Protein AF-A0AAD5B505-F1 (afdb_monomer_lite)

InterPro domains:
  IPR050135 Deoxyguanosinetriphosphate triphosphohydrolase-like [PTHR11373] (31-200)

Secondary structure (DSSP, 8-state):
--------------THHHHHHHHHHHHHGGG-BTTBHHIIIIIHHHH-TT----HHHHHHHHHHHHHHHTT-HHHHHHTT--HHHHHHHHHHHH--TTSS---SS-GGGGGGGGSSS-TTTS-SHHHHHHHHHHHHHHTPPP---HHHHHHH-EEEEETTEEEEE--GGGHHHHHHHHHHHHHHIIIIIT-HHHHHHHH-

Structure (mmCIF, N/CA/C/O backbone):
data_AF-A0AAD5B505-F1
#
_entry.id   AF-A0AAD5B505-F1
#
loop_
_atom_site.group_PDB
_atom_site.id
_atom_site.type_symbol
_atom_site.label_atom_id
_atom_site.label_alt_id
_atom_site.label_comp_id
_atom_site.label_asym_id
_atom_site.label_entity_id
_atom_site.label_seq_id
_atom_site.pdbx_PDB_ins_code
_atom_site.Cartn_x
_atom_site.Cartn_y
_atom_site.Cartn_z
_atom_site.occupancy
_atom_site.B_iso_or_equiv
_atom_site.auth_seq_id
_atom_site.auth_comp_id
_atom_site.auth_asym_id
_atom_site.auth_atom_id
_atom_site.pdbx_PDB_model_num
ATOM 1 N N . MET A 1 1 ? -41.497 0.600 -20.736 1.00 41.50 1 MET A N 1
ATOM 2 C CA . MET A 1 1 ? -40.400 -0.029 -19.973 1.00 41.50 1 MET A CA 1
ATOM 3 C C . MET A 1 1 ? -39.794 1.038 -19.092 1.00 41.50 1 MET A C 1
ATOM 5 O O . MET A 1 1 ? -39.210 1.992 -19.593 1.00 41.50 1 MET A O 1
ATOM 9 N N . ASP A 1 2 ? -40.104 0.937 -17.809 1.00 33.50 2 ASP A N 1
ATOM 10 C CA . ASP A 1 2 ? -39.878 1.954 -16.793 1.00 33.50 2 ASP A CA 1
ATOM 11 C C . ASP A 1 2 ? -38.384 2.037 -16.436 1.00 33.50 2 ASP A C 1
ATOM 13 O O . ASP A 1 2 ? -37.760 1.029 -16.099 1.00 33.50 2 ASP A O 1
ATOM 17 N N . ARG A 1 3 ? -37.779 3.221 -16.581 1.00 41.00 3 ARG A N 1
ATOM 18 C CA . ARG A 1 3 ? -36.377 3.466 -16.218 1.00 41.00 3 ARG A CA 1
ATOM 19 C C . ARG A 1 3 ? -36.347 3.897 -14.758 1.00 41.00 3 ARG A C 1
ATOM 21 O O . ARG A 1 3 ? -36.412 5.088 -14.459 1.00 41.00 3 ARG A O 1
ATOM 28 N N . GLY A 1 4 ? -36.246 2.913 -13.868 1.00 35.03 4 GLY A N 1
ATOM 29 C CA . GLY A 1 4 ? -36.073 3.126 -12.435 1.00 35.03 4 GLY A CA 1
ATOM 30 C C . GLY A 1 4 ? -34.874 4.032 -12.153 1.00 35.03 4 GLY A C 1
ATOM 31 O O . GLY A 1 4 ? -33.724 3.673 -12.403 1.00 35.03 4 GLY A O 1
ATOM 32 N N . LYS A 1 5 ? -35.152 5.235 -11.646 1.00 41.09 5 LYS A N 1
ATOM 33 C CA . LYS A 1 5 ? -34.151 6.135 -11.073 1.00 41.09 5 LYS A CA 1
ATOM 34 C C . LYS A 1 5 ? -33.629 5.495 -9.785 1.00 41.09 5 LYS A C 1
ATOM 36 O O . LYS A 1 5 ? -34.354 5.437 -8.797 1.00 41.09 5 LYS A O 1
ATOM 41 N N . HIS A 1 6 ? -32.383 5.030 -9.782 1.00 40.00 6 HIS A N 1
ATOM 42 C CA . HIS A 1 6 ? -31.697 4.720 -8.529 1.00 40.00 6 HIS A CA 1
ATOM 43 C C . HIS A 1 6 ? -31.438 6.030 -7.764 1.00 40.00 6 HIS A C 1
ATOM 45 O O . HIS A 1 6 ? -30.928 6.982 -8.363 1.00 40.00 6 HIS A O 1
ATOM 51 N N . PRO A 1 7 ? -31.785 6.119 -6.470 1.00 35.81 7 PRO A N 1
ATOM 52 C CA . PRO A 1 7 ? -31.510 7.309 -5.682 1.00 35.81 7 PRO A CA 1
ATOM 53 C C . PRO A 1 7 ? -29.998 7.454 -5.477 1.00 35.81 7 PRO A C 1
ATOM 55 O O . PRO A 1 7 ? -29.334 6.558 -4.959 1.00 35.81 7 PRO A O 1
ATOM 58 N N . HIS A 1 8 ? -29.458 8.600 -5.892 1.00 37.12 8 HIS A N 1
ATOM 59 C CA . HIS A 1 8 ? -28.138 9.062 -5.485 1.00 37.12 8 HIS A CA 1
ATOM 60 C C . HIS A 1 8 ? -28.173 9.341 -3.981 1.00 37.12 8 HIS A C 1
ATOM 62 O O . HIS A 1 8 ? -28.651 10.384 -3.544 1.00 37.12 8 HIS A O 1
ATOM 68 N N . THR A 1 9 ? -27.688 8.401 -3.177 1.00 34.56 9 THR A N 1
ATOM 69 C CA . THR A 1 9 ? -27.310 8.691 -1.796 1.00 34.56 9 THR A CA 1
ATOM 70 C C . THR A 1 9 ? -25.871 9.193 -1.815 1.00 34.56 9 THR A C 1
ATOM 72 O O . THR A 1 9 ? -24.933 8.393 -1.800 1.00 34.56 9 THR A O 1
ATOM 75 N N . ASP A 1 10 ? -25.690 10.511 -1.885 1.00 34.00 10 ASP A N 1
ATOM 76 C CA . ASP A 1 10 ? -24.418 11.137 -1.528 1.00 34.00 10 ASP A CA 1
ATOM 77 C C . ASP A 1 10 ? -24.219 10.943 -0.024 1.00 34.00 10 ASP A C 1
ATOM 79 O O . ASP A 1 10 ? -24.751 11.680 0.805 1.00 34.00 10 ASP A O 1
ATOM 83 N N . VAL A 1 11 ? -23.496 9.884 0.339 1.00 37.59 11 VAL A N 1
ATOM 84 C CA . VAL A 1 11 ? -23.039 9.689 1.712 1.00 37.59 11 VAL A CA 1
ATOM 85 C C . VAL A 1 11 ? -21.892 10.679 1.927 1.00 37.59 11 VAL A C 1
ATOM 87 O O . VAL A 1 11 ? -20.869 10.564 1.243 1.00 37.59 11 VAL A O 1
ATOM 90 N N . PRO A 1 12 ? -22.016 11.662 2.835 1.00 33.09 12 PRO A N 1
ATOM 91 C CA . PRO A 1 12 ? -20.914 12.563 3.127 1.00 33.09 12 PRO A CA 1
ATOM 92 C C . PRO A 1 12 ? -19.738 11.736 3.657 1.00 33.09 12 PRO A C 1
ATOM 94 O O . PRO A 1 12 ? -19.839 11.094 4.700 1.00 33.09 12 PRO A O 1
ATOM 97 N N . TYR A 1 13 ? -18.625 11.727 2.918 1.00 40.28 13 TYR A N 1
ATOM 98 C CA . TYR A 1 13 ? -17.374 11.119 3.368 1.00 40.28 13 TYR A CA 1
ATOM 99 C C . TYR A 1 13 ? -16.939 11.815 4.665 1.00 40.28 13 TYR A C 1
ATOM 101 O O . TYR A 1 13 ? -16.611 13.005 4.620 1.00 40.28 13 TYR A O 1
ATOM 109 N N . PRO A 1 14 ? -16.905 11.121 5.817 1.00 36.06 14 PRO A N 1
ATOM 110 C CA . PRO A 1 14 ? -16.483 11.754 7.049 1.00 36.06 14 PRO A CA 1
ATOM 111 C C . PRO A 1 14 ? -15.003 12.112 6.925 1.00 36.06 14 PRO A C 1
ATOM 113 O O . PRO A 1 14 ? -14.184 11.297 6.499 1.00 36.06 14 PRO A O 1
ATOM 116 N N . THR A 1 15 ? -14.653 13.329 7.334 1.00 36.12 15 THR A N 1
ATOM 117 C CA . THR A 1 15 ? -13.295 13.902 7.380 1.00 36.12 15 THR A CA 1
ATOM 118 C C . THR A 1 15 ? -12.270 12.945 8.008 1.00 36.12 15 THR A C 1
ATOM 120 O O . THR A 1 15 ? -11.105 12.939 7.621 1.00 36.12 15 THR A O 1
ATOM 123 N N . ARG A 1 16 ? -12.746 12.056 8.891 1.00 39.53 16 ARG A N 1
ATOM 124 C CA . ARG A 1 16 ? -12.035 10.922 9.494 1.00 39.53 16 ARG A CA 1
ATOM 125 C C . ARG A 1 16 ? -11.369 10.015 8.445 1.00 39.53 16 ARG A C 1
ATOM 127 O O . ARG A 1 16 ? -10.198 9.713 8.567 1.00 39.53 16 ARG A O 1
ATOM 134 N N . ALA A 1 17 ? -12.027 9.645 7.349 1.00 34.53 17 ALA A N 1
ATOM 135 C CA . ALA A 1 17 ? -11.446 8.712 6.373 1.00 34.53 17 ALA A CA 1
ATOM 136 C C . ALA A 1 17 ? -10.220 9.271 5.614 1.00 34.53 17 ALA A C 1
ATOM 138 O O . ALA A 1 17 ? -9.386 8.497 5.148 1.00 34.53 17 ALA A O 1
ATOM 139 N N . LYS A 1 18 ? -10.091 10.602 5.484 1.00 29.58 18 LYS A N 1
ATOM 140 C CA . LYS A 1 18 ? -8.998 11.238 4.724 1.00 29.58 18 LYS A CA 1
ATOM 141 C C . LYS A 1 18 ? -7.675 11.257 5.491 1.00 29.58 18 LYS A C 1
ATOM 143 O O . LYS A 1 18 ? -6.651 10.926 4.906 1.00 29.58 18 LYS A O 1
ATOM 148 N N . THR A 1 19 ? -7.697 11.601 6.780 1.00 34.53 19 THR A N 1
ATOM 149 C CA . THR A 1 19 ? -6.494 11.587 7.635 1.00 34.53 19 THR A CA 1
ATOM 150 C C . THR A 1 19 ? -5.987 10.159 7.832 1.00 34.53 19 THR A C 1
ATOM 152 O O . THR A 1 19 ? -4.804 9.887 7.663 1.00 34.53 19 THR A O 1
ATOM 155 N N . PHE A 1 20 ? -6.915 9.224 8.050 1.00 44.09 20 PHE A N 1
ATOM 156 C CA . PHE A 1 20 ? -6.619 7.808 8.253 1.00 44.09 20 PHE A CA 1
ATOM 157 C C . PHE A 1 20 ? -5.966 7.124 7.047 1.00 44.09 20 PHE A C 1
ATOM 159 O O . PHE A 1 20 ? -5.107 6.272 7.232 1.00 44.09 20 PHE A O 1
ATOM 166 N N . LYS A 1 21 ? -6.347 7.498 5.817 1.00 39.41 21 LYS A N 1
ATOM 167 C CA . LYS A 1 21 ? -5.773 6.921 4.592 1.00 39.41 21 LYS A CA 1
ATOM 168 C C . LYS A 1 21 ? -4.301 7.308 4.395 1.00 39.41 21 LYS A C 1
ATOM 170 O O . LYS A 1 21 ? -3.548 6.525 3.834 1.00 39.41 21 LYS A O 1
ATOM 175 N N . LYS A 1 22 ? -3.897 8.499 4.854 1.00 40.16 22 LYS A N 1
ATOM 176 C CA . LYS A 1 22 ? -2.515 8.982 4.735 1.00 40.16 22 LYS A CA 1
ATOM 177 C C . LYS A 1 22 ? -1.573 8.220 5.675 1.00 40.16 22 LYS A C 1
ATOM 179 O O . LYS A 1 22 ? -0.565 7.697 5.226 1.00 40.16 22 LYS A O 1
ATOM 184 N N . GLU A 1 23 ? -1.956 8.079 6.943 1.00 48.34 23 GLU A N 1
ATOM 185 C CA . GLU A 1 23 ? -1.140 7.401 7.965 1.00 48.34 23 GLU A CA 1
ATOM 186 C C . GLU A 1 23 ? -0.930 5.905 7.675 1.00 48.34 23 GLU A C 1
ATOM 188 O O . GLU A 1 23 ? 0.112 5.350 8.009 1.00 48.34 23 GLU A O 1
ATOM 193 N N . THR A 1 24 ? -1.896 5.242 7.030 1.00 51.88 24 THR A N 1
ATOM 194 C CA . THR A 1 24 ? -1.792 3.820 6.665 1.00 51.88 24 THR A CA 1
ATOM 195 C C . THR A 1 24 ? -0.903 3.568 5.455 1.00 51.88 24 THR A C 1
ATOM 197 O O . THR A 1 24 ? -0.193 2.570 5.443 1.00 51.88 24 THR A O 1
ATOM 200 N N . THR A 1 25 ? -0.933 4.450 4.449 1.00 53.84 25 THR A N 1
ATOM 201 C CA . THR A 1 25 ? -0.054 4.331 3.273 1.00 53.84 25 THR A CA 1
ATOM 202 C C . THR A 1 25 ? 1.394 4.612 3.666 1.00 53.84 25 THR A C 1
ATOM 204 O O . THR A 1 25 ? 2.267 3.825 3.329 1.00 53.84 25 THR A O 1
ATOM 207 N N . ASP A 1 26 ? 1.632 5.645 4.484 1.00 52.97 26 ASP A N 1
ATOM 208 C CA . ASP A 1 26 ? 2.962 5.931 5.042 1.00 52.97 26 ASP A CA 1
ATOM 209 C C . ASP A 1 26 ? 3.450 4.808 5.986 1.00 52.97 26 ASP A C 1
ATOM 211 O O . ASP A 1 26 ? 4.640 4.705 6.268 1.00 52.97 26 ASP A O 1
ATOM 215 N N . GLY A 1 27 ? 2.539 3.984 6.519 1.00 53.81 27 GLY A N 1
ATOM 216 C CA . GLY A 1 27 ? 2.826 2.850 7.401 1.00 53.81 27 GLY A CA 1
ATOM 217 C C . GLY A 1 27 ? 3.279 1.579 6.684 1.00 53.81 27 GLY A C 1
ATOM 218 O O . GLY A 1 27 ? 4.100 0.848 7.234 1.00 53.81 27 GLY A O 1
ATOM 219 N N . ASP A 1 28 ? 2.769 1.316 5.478 1.00 58.09 28 ASP A N 1
ATOM 220 C CA . ASP A 1 28 ? 3.007 0.060 4.748 1.00 58.09 28 ASP A CA 1
ATOM 221 C C . ASP A 1 28 ? 4.489 -0.108 4.357 1.00 58.09 28 ASP A C 1
ATOM 223 O O . ASP A 1 28 ? 5.037 -1.207 4.426 1.00 58.09 28 ASP A O 1
ATOM 227 N N . GLU A 1 29 ? 5.190 0.996 4.080 1.00 60.38 29 GLU A N 1
ATOM 228 C CA . GLU A 1 29 ? 6.597 0.987 3.652 1.00 60.38 29 GLU A CA 1
ATOM 229 C C . GLU A 1 29 ? 7.620 0.950 4.809 1.00 60.38 29 GLU A C 1
ATOM 231 O O . GLU A 1 29 ? 8.802 0.678 4.586 1.00 60.38 29 GLU A O 1
ATOM 236 N N . GLN A 1 30 ? 7.206 1.191 6.060 1.00 71.19 30 GLN A N 1
ATOM 237 C CA . GLN A 1 30 ? 8.135 1.377 7.196 1.00 71.19 30 GLN A CA 1
ATOM 238 C C . GLN A 1 30 ? 8.920 0.118 7.582 1.00 71.19 30 GLN A C 1
ATOM 240 O O . GLN A 1 30 ? 9.936 0.203 8.273 1.00 71.19 30 GLN A O 1
ATOM 245 N N . GLY A 1 31 ? 8.445 -1.055 7.171 1.00 81.81 31 GLY A N 1
ATOM 246 C CA . GLY A 1 31 ? 9.075 -2.343 7.426 1.00 81.81 31 GLY A CA 1
ATOM 247 C C . GLY A 1 31 ? 10.142 -2.748 6.413 1.00 81.81 31 GLY A C 1
ATOM 248 O O . GLY A 1 31 ? 10.773 -3.794 6.600 1.00 81.81 31 GLY A O 1
ATOM 249 N N . HIS A 1 32 ? 10.357 -1.969 5.347 1.00 88.88 32 HIS A N 1
ATOM 250 C CA . HIS A 1 32 ? 11.415 -2.263 4.387 1.00 88.88 32 HIS A CA 1
ATOM 251 C C . HIS A 1 32 ? 12.802 -2.137 5.022 1.00 88.88 32 HIS A C 1
ATOM 253 O O . HIS A 1 32 ? 13.115 -1.184 5.735 1.00 88.88 32 HIS A O 1
ATOM 259 N N . GLY A 1 33 ? 13.653 -3.123 4.738 1.00 89.69 33 GLY A N 1
ATOM 260 C CA . GLY A 1 33 ? 15.068 -3.067 5.081 1.00 89.69 33 GLY A CA 1
ATOM 261 C C . GLY A 1 33 ? 15.911 -2.406 3.985 1.00 89.69 33 GLY A C 1
ATOM 262 O O . GLY A 1 33 ? 15.374 -1.918 2.986 1.00 89.69 33 GLY A O 1
ATOM 263 N N . PRO A 1 34 ? 17.246 -2.400 4.144 1.00 94.06 34 PRO A N 1
ATOM 264 C CA . PRO A 1 34 ? 18.167 -1.882 3.136 1.00 94.06 34 PRO A CA 1
ATOM 265 C C . PRO A 1 34 ? 17.897 -2.457 1.740 1.00 94.06 34 PRO A C 1
ATOM 267 O O . PRO A 1 34 ? 17.814 -3.671 1.575 1.00 94.06 34 PRO A O 1
ATOM 270 N N . PHE A 1 35 ? 17.790 -1.585 0.733 1.00 93.12 35 PHE A N 1
ATOM 271 C CA . PHE A 1 35 ? 17.474 -1.963 -0.654 1.00 93.12 35 PHE A CA 1
ATOM 272 C C . PHE A 1 35 ? 16.112 -2.671 -0.829 1.00 93.12 35 PHE A C 1
ATOM 274 O O . PHE A 1 35 ? 15.928 -3.486 -1.735 1.00 93.12 35 PHE A O 1
ATOM 281 N N . SER A 1 36 ? 15.139 -2.338 0.023 1.00 92.50 36 SER A N 1
ATOM 282 C CA . SER A 1 36 ? 13.729 -2.731 -0.089 1.00 92.50 36 SER A CA 1
ATOM 283 C C . SER A 1 36 ? 13.536 -4.247 -0.232 1.00 92.50 36 SER A C 1
ATOM 285 O O . SER A 1 36 ? 13.710 -4.970 0.748 1.00 92.50 36 SER A O 1
ATOM 287 N N . HIS A 1 37 ? 13.184 -4.733 -1.430 1.00 92.12 37 HIS A N 1
ATOM 288 C CA . HIS A 1 37 ? 12.894 -6.147 -1.685 1.00 92.12 37 HIS A CA 1
ATOM 289 C C . HIS A 1 37 ? 14.127 -7.057 -1.721 1.00 92.12 37 HIS A C 1
ATOM 291 O O . HIS A 1 37 ? 13.992 -8.278 -1.641 1.00 92.12 37 HIS A O 1
ATOM 297 N N . LEU A 1 38 ? 15.334 -6.492 -1.826 1.00 92.69 38 LEU A N 1
ATOM 298 C CA . LEU A 1 38 ? 16.561 -7.268 -1.646 1.00 92.69 38 LEU A CA 1
ATOM 299 C C . LEU A 1 38 ? 16.610 -7.827 -0.220 1.00 92.69 38 LEU A C 1
ATOM 301 O O . LEU A 1 38 ? 16.947 -8.995 -0.017 1.00 92.69 38 LEU A O 1
ATOM 305 N N . PHE A 1 39 ? 16.233 -7.019 0.775 1.00 94.44 39 PHE A N 1
ATOM 306 C CA . PHE A 1 39 ? 16.378 -7.394 2.175 1.00 94.44 39 PHE A CA 1
ATOM 307 C C . PHE A 1 39 ? 15.525 -8.604 2.559 1.00 94.44 39 PHE A C 1
ATOM 309 O O . PHE A 1 39 ? 16.043 -9.595 3.073 1.00 94.44 39 PHE A O 1
ATOM 316 N N . ASP A 1 40 ? 14.218 -8.542 2.316 1.00 92.50 40 ASP A N 1
ATOM 317 C CA . ASP A 1 40 ? 13.285 -9.612 2.672 1.00 92.50 40 ASP A CA 1
ATOM 318 C C . ASP A 1 40 ? 13.242 -10.734 1.625 1.00 92.50 40 ASP A C 1
ATOM 320 O O . ASP A 1 40 ? 13.029 -11.891 1.986 1.00 92.50 40 ASP A O 1
ATOM 324 N N . GLY A 1 41 ? 13.485 -10.418 0.350 1.00 92.06 41 GLY A N 1
ATOM 325 C CA . GLY A 1 41 ? 13.443 -11.378 -0.751 1.00 92.06 41 GLY A CA 1
ATOM 326 C C . GLY A 1 41 ? 14.717 -12.202 -0.946 1.00 92.06 41 GLY A C 1
ATOM 327 O O . GLY A 1 41 ? 14.628 -13.326 -1.438 1.00 92.06 41 GLY A O 1
ATOM 328 N N . MET A 1 42 ? 15.890 -11.682 -0.568 1.00 92.88 42 MET A N 1
ATOM 329 C CA . MET A 1 42 ? 17.181 -12.348 -0.806 1.00 92.88 42 MET A CA 1
ATOM 330 C C . MET A 1 42 ? 18.049 -12.439 0.448 1.00 92.88 42 MET A C 1
ATOM 332 O O . MET A 1 42 ? 18.458 -13.535 0.835 1.00 92.88 42 MET A O 1
ATOM 336 N N . PHE A 1 43 ? 18.311 -11.312 1.112 1.00 95.00 43 PHE A N 1
ATOM 337 C CA . PHE A 1 43 ? 19.266 -11.259 2.219 1.00 95.00 43 PHE A CA 1
ATOM 338 C C . PHE A 1 43 ? 18.810 -12.085 3.428 1.00 95.00 43 PHE A C 1
ATOM 340 O O . PHE A 1 43 ? 19.518 -13.008 3.833 1.00 95.00 43 PHE A O 1
ATOM 347 N N . ILE A 1 44 ? 17.622 -11.811 3.985 1.00 95.81 44 ILE A N 1
ATOM 348 C CA . ILE A 1 44 ? 17.106 -12.546 5.150 1.00 95.81 44 ILE A CA 1
ATOM 349 C C . ILE A 1 44 ? 16.968 -14.050 4.871 1.00 95.81 44 ILE A C 1
ATOM 351 O O . ILE A 1 44 ? 17.473 -14.821 5.690 1.00 95.81 44 ILE A O 1
ATOM 355 N N . PRO A 1 45 ? 16.380 -14.499 3.743 1.00 95.44 45 PRO A N 1
ATOM 356 C CA . PRO A 1 45 ? 16.336 -15.921 3.408 1.00 95.44 45 PRO A CA 1
ATOM 357 C C . PRO A 1 45 ? 17.715 -16.594 3.377 1.00 95.44 45 PRO A C 1
ATOM 359 O O . PRO A 1 45 ? 17.826 -17.761 3.743 1.00 95.44 45 PRO A O 1
ATOM 362 N N . ARG A 1 46 ? 18.770 -15.868 2.979 1.00 94.31 46 ARG A N 1
ATOM 363 C CA . ARG A 1 46 ? 20.140 -16.395 2.907 1.00 94.31 46 ARG A CA 1
ATOM 364 C C . ARG A 1 46 ? 20.828 -16.464 4.269 1.00 94.31 46 ARG A C 1
ATOM 366 O O . ARG A 1 46 ? 21.513 -17.445 4.543 1.00 94.31 46 ARG A O 1
ATOM 373 N N . ILE A 1 47 ? 20.662 -15.447 5.118 1.00 96.38 47 ILE A N 1
ATOM 374 C CA . ILE A 1 47 ? 21.330 -15.405 6.430 1.00 96.38 47 ILE A CA 1
ATOM 375 C C . ILE A 1 47 ? 20.547 -16.121 7.535 1.00 96.38 47 ILE A C 1
ATOM 377 O O . ILE A 1 47 ? 21.144 -16.588 8.502 1.00 96.38 47 ILE A O 1
ATOM 381 N N . ARG A 1 48 ? 19.216 -16.198 7.417 1.00 95.75 48 ARG A N 1
ATOM 382 C CA . ARG A 1 48 ? 18.311 -16.839 8.380 1.00 95.75 48 ARG A CA 1
ATOM 383 C C . ARG A 1 48 ? 17.221 -17.636 7.649 1.00 95.75 48 ARG A C 1
ATOM 385 O O . ARG A 1 48 ? 16.057 -17.236 7.687 1.00 95.75 48 ARG A O 1
ATOM 392 N N . PRO A 1 49 ? 17.563 -18.777 7.029 1.00 93.62 49 PRO A N 1
ATOM 393 C CA . PRO A 1 49 ? 16.614 -19.577 6.249 1.00 93.62 49 PRO A CA 1
ATOM 394 C C . PRO A 1 49 ? 15.424 -20.086 7.077 1.00 93.62 49 PRO A C 1
ATOM 396 O O . PRO A 1 49 ? 14.307 -20.181 6.569 1.00 93.62 49 PRO A O 1
ATOM 399 N N . ASP A 1 50 ? 15.632 -20.333 8.373 1.00 95.12 50 ASP A N 1
ATOM 400 C CA . ASP A 1 50 ? 14.581 -20.787 9.293 1.00 95.12 50 ASP A CA 1
ATOM 401 C C . ASP A 1 50 ? 13.623 -19.664 9.724 1.00 95.12 50 ASP A C 1
ATOM 403 O O . ASP A 1 50 ? 12.610 -19.906 10.386 1.00 95.12 50 ASP A O 1
ATOM 407 N N . TYR A 1 51 ? 13.922 -18.415 9.359 1.00 92.81 51 TYR A N 1
ATOM 408 C CA . TYR A 1 51 ? 13.155 -17.249 9.761 1.00 92.81 51 TYR A CA 1
ATOM 409 C C . TYR A 1 51 ? 12.421 -16.628 8.576 1.00 92.81 51 TYR A C 1
ATOM 411 O O . TYR A 1 51 ? 12.994 -15.917 7.753 1.00 92.81 51 TYR A O 1
ATOM 419 N N . LYS A 1 52 ? 11.104 -16.840 8.533 1.00 90.81 52 LYS A N 1
ATOM 420 C CA . LYS A 1 52 ? 10.235 -16.179 7.557 1.00 90.81 52 LYS A CA 1
ATOM 421 C C . LYS A 1 52 ? 10.009 -14.732 7.975 1.00 90.81 52 LYS A C 1
ATOM 423 O O . LYS A 1 52 ? 9.189 -14.454 8.846 1.00 90.81 52 LYS A O 1
ATOM 428 N N . TRP A 1 53 ? 10.751 -13.831 7.348 1.00 92.00 53 TRP A N 1
ATOM 429 C CA . TRP A 1 53 ? 10.557 -12.394 7.468 1.00 92.00 53 TRP A CA 1
ATOM 430 C C . TRP A 1 53 ? 9.737 -11.863 6.302 1.00 92.00 53 TRP A C 1
ATOM 432 O O . TRP A 1 53 ? 9.863 -12.341 5.176 1.00 92.00 53 TRP A O 1
ATOM 442 N N . LYS A 1 54 ? 8.914 -10.862 6.589 1.00 91.31 54 LYS A N 1
ATOM 443 C CA . LYS A 1 54 ? 8.136 -10.113 5.613 1.00 91.31 54 LYS A CA 1
ATOM 444 C C . LYS A 1 54 ? 8.168 -8.649 6.000 1.00 91.31 54 LYS A C 1
ATOM 446 O O . LYS A 1 54 ? 8.059 -8.340 7.191 1.00 91.31 54 LYS A O 1
ATOM 451 N N . HIS A 1 55 ? 8.310 -7.767 5.017 1.00 91.56 55 HIS A N 1
ATOM 452 C CA . HIS A 1 55 ? 8.289 -6.335 5.283 1.00 91.56 55 HIS A CA 1
ATOM 453 C C . HIS A 1 55 ? 6.936 -5.906 5.865 1.00 91.56 55 HIS A C 1
ATOM 455 O O . HIS A 1 55 ? 6.936 -5.091 6.772 1.00 91.56 55 HIS A O 1
ATOM 461 N N . GLU A 1 56 ? 5.809 -6.531 5.504 1.00 90.50 56 GLU A N 1
ATOM 462 C CA . GLU A 1 56 ? 4.502 -6.163 6.074 1.00 90.50 56 GLU A CA 1
ATOM 463 C C . GLU A 1 56 ? 4.410 -6.450 7.588 1.00 90.50 56 GLU A C 1
ATOM 465 O O . GLU A 1 56 ? 3.901 -5.634 8.361 1.00 90.50 56 GLU A O 1
ATOM 470 N N . ASP A 1 57 ? 4.954 -7.586 8.046 1.00 92.06 57 ASP A N 1
ATOM 471 C CA . ASP A 1 57 ? 5.021 -7.920 9.479 1.00 92.06 57 ASP A CA 1
ATOM 472 C C . ASP A 1 57 ? 5.948 -6.950 10.232 1.00 92.06 57 ASP A C 1
ATOM 474 O O . ASP A 1 57 ? 5.724 -6.619 11.401 1.00 92.06 57 ASP A O 1
ATOM 478 N N . ALA A 1 58 ? 7.008 -6.497 9.562 1.00 93.19 58 ALA A N 1
ATOM 479 C CA . ALA A 1 58 ? 7.936 -5.505 10.082 1.00 93.19 58 ALA A CA 1
ATOM 480 C C . ALA A 1 58 ? 7.301 -4.111 10.150 1.00 93.19 58 ALA A C 1
ATOM 482 O O . ALA A 1 58 ? 7.486 -3.425 11.152 1.00 93.19 58 ALA A O 1
ATOM 483 N N . SER A 1 59 ? 6.501 -3.729 9.152 1.00 92.88 59 SER A N 1
ATOM 484 C CA . SER A 1 59 ? 5.756 -2.469 9.096 1.00 92.88 59 SER A CA 1
ATOM 485 C C . SER A 1 59 ? 4.789 -2.357 10.269 1.00 92.88 59 SER A C 1
ATOM 487 O O . SER A 1 59 ? 4.765 -1.337 10.952 1.00 92.88 59 SER A O 1
ATOM 489 N N . VAL A 1 60 ? 4.072 -3.438 10.598 1.00 93.38 60 VAL A N 1
ATOM 490 C CA . VAL A 1 60 ? 3.216 -3.485 11.795 1.00 93.38 60 VAL A CA 1
ATOM 491 C C . VAL A 1 60 ? 4.023 -3.270 13.077 1.00 93.38 60 VAL A C 1
ATOM 493 O O . VAL A 1 60 ? 3.642 -2.443 13.904 1.00 93.38 60 VAL A O 1
ATOM 496 N N . LYS A 1 61 ? 5.155 -3.968 13.242 1.00 94.31 61 LYS A N 1
ATOM 497 C CA . LYS A 1 61 ? 6.014 -3.815 14.430 1.00 94.31 61 LYS A CA 1
ATOM 498 C C . LYS A 1 61 ? 6.610 -2.413 14.535 1.00 94.31 61 LYS A C 1
ATOM 500 O O . LYS A 1 61 ? 6.698 -1.872 15.633 1.00 94.31 61 LYS A O 1
ATOM 505 N N . MET A 1 62 ? 7.025 -1.832 13.410 1.00 94.44 62 MET A N 1
ATOM 506 C CA . MET A 1 62 ? 7.586 -0.485 13.365 1.00 94.44 62 MET A CA 1
ATOM 507 C C . MET A 1 62 ? 6.522 0.560 13.699 1.00 94.44 62 MET A C 1
ATOM 509 O O . MET A 1 62 ? 6.787 1.453 14.496 1.00 94.44 62 MET A O 1
ATOM 513 N N . PHE A 1 63 ? 5.303 0.405 13.179 1.00 93.31 63 PHE A N 1
ATOM 514 C CA . PHE A 1 63 ? 4.169 1.253 13.530 1.00 93.31 63 PHE A CA 1
ATOM 515 C C . PHE A 1 63 ? 3.836 1.176 15.028 1.00 93.31 63 PHE A C 1
ATOM 517 O O . PHE A 1 63 ? 3.726 2.210 15.687 1.00 93.31 63 PHE A O 1
ATOM 524 N N . GLU A 1 64 ? 3.730 -0.035 15.590 1.00 92.88 64 GLU A N 1
ATOM 525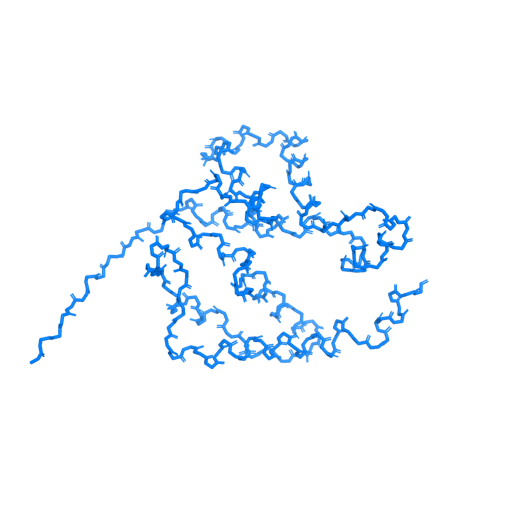 C CA . GLU A 1 64 ? 3.511 -0.238 17.030 1.00 92.88 64 GLU A CA 1
ATOM 526 C C . GLU A 1 64 ? 4.628 0.438 17.852 1.00 92.88 64 GLU A C 1
ATOM 528 O O . GLU A 1 64 ? 4.341 1.188 18.790 1.00 92.88 64 GLU A O 1
ATOM 533 N N . HIS A 1 65 ? 5.891 0.269 17.440 1.00 94.69 65 HIS A N 1
ATOM 534 C CA . HIS A 1 65 ? 7.044 0.911 18.073 1.00 94.69 65 HIS A CA 1
ATOM 535 C C . HIS A 1 65 ? 7.009 2.443 17.976 1.00 94.69 65 HIS A C 1
ATOM 537 O O . HIS A 1 65 ? 7.320 3.127 18.950 1.00 94.69 65 HIS A O 1
ATOM 543 N N . LEU A 1 66 ? 6.626 2.997 16.823 1.00 94.00 66 LEU A N 1
ATOM 544 C CA . LEU A 1 66 ? 6.527 4.436 16.586 1.00 94.00 66 LEU A CA 1
ATOM 545 C C . LEU A 1 66 ? 5.474 5.061 17.507 1.00 94.00 66 LEU A C 1
ATOM 547 O O . LEU A 1 66 ? 5.743 6.096 18.123 1.00 94.00 66 LEU A O 1
ATOM 551 N N . VAL A 1 67 ? 4.308 4.423 17.637 1.00 92.25 67 VAL A N 1
ATOM 552 C CA . VAL A 1 67 ? 3.225 4.880 18.519 1.00 92.25 67 VAL A CA 1
ATOM 553 C C . VAL A 1 67 ? 3.658 4.856 19.985 1.00 92.25 67 VAL A C 1
ATOM 555 O O . VAL A 1 67 ? 3.423 5.832 20.702 1.00 92.25 67 VAL A O 1
ATOM 558 N N . GLU A 1 68 ? 4.301 3.772 20.425 1.00 93.94 68 GLU A N 1
ATOM 559 C CA . GLU A 1 68 ? 4.760 3.605 21.807 1.00 93.94 68 GLU A CA 1
ATOM 560 C C . GLU A 1 68 ? 5.891 4.581 22.150 1.00 93.94 68 GLU A C 1
ATOM 562 O O . GLU A 1 68 ? 5.792 5.353 23.105 1.00 93.94 68 GLU A O 1
ATOM 567 N N . LYS A 1 69 ? 6.954 4.605 21.341 1.00 96.69 69 LYS A N 1
ATOM 568 C CA . LYS A 1 69 ? 8.174 5.354 21.653 1.00 96.69 69 LYS A CA 1
ATOM 569 C C . LYS A 1 69 ? 7.989 6.867 21.616 1.00 96.69 69 LYS A C 1
ATOM 571 O O . LYS A 1 69 ? 8.650 7.575 22.371 1.00 96.69 69 LYS A O 1
ATOM 576 N N . ASN A 1 70 ? 7.094 7.359 20.762 1.00 95.88 70 ASN A N 1
ATOM 577 C CA . ASN A 1 70 ? 6.787 8.787 20.661 1.00 95.88 70 ASN A CA 1
ATOM 578 C C . ASN A 1 70 ? 5.570 9.193 21.505 1.00 95.88 70 ASN A C 1
ATOM 580 O O . ASN A 1 70 ? 5.136 10.340 21.421 1.00 95.88 70 ASN A O 1
ATOM 584 N N . ASN A 1 71 ? 5.012 8.271 22.303 1.00 94.19 71 ASN A N 1
ATOM 585 C CA . ASN A 1 71 ? 3.820 8.494 23.117 1.00 94.19 71 ASN A CA 1
ATOM 586 C C . ASN A 1 71 ? 2.677 9.143 22.310 1.00 94.19 71 ASN A C 1
ATOM 588 O O . ASN A 1 71 ? 2.131 10.179 22.692 1.00 94.19 71 ASN A O 1
ATOM 592 N N . LEU A 1 72 ? 2.341 8.562 21.152 1.00 93.62 72 LEU A N 1
ATOM 593 C CA . LEU A 1 72 ? 1.330 9.136 20.254 1.00 93.62 72 LEU A CA 1
ATOM 594 C C . LEU A 1 72 ? -0.102 8.809 20.671 1.00 93.62 72 LEU A C 1
ATOM 596 O O . LEU A 1 72 ? -1.019 9.485 20.210 1.00 93.62 72 LEU A O 1
ATOM 600 N N . GLN A 1 73 ? -0.315 7.829 21.555 1.00 92.31 73 GLN A N 1
ATOM 601 C CA . GLN A 1 73 ? -1.658 7.414 21.977 1.00 92.31 73 GLN A CA 1
ATOM 602 C C . GLN A 1 73 ? -2.532 8.586 22.466 1.00 92.31 73 GLN A C 1
ATOM 604 O O . GLN A 1 73 ? -3.639 8.720 21.949 1.00 92.31 73 GLN A O 1
ATOM 609 N N . PRO A 1 74 ? -2.062 9.511 23.332 1.00 93.75 74 PRO A N 1
ATOM 610 C CA . PRO A 1 74 ? -2.883 10.647 23.761 1.00 93.75 74 PRO A CA 1
ATOM 611 C C . PRO A 1 74 ? -3.245 11.606 22.616 1.00 93.75 74 PRO A C 1
ATOM 613 O O . PRO A 1 74 ? -4.330 12.186 22.597 1.00 93.75 74 PRO A O 1
ATOM 616 N N . VAL A 1 75 ? -2.347 11.783 21.639 1.00 94.19 75 VAL A N 1
ATOM 617 C CA . VAL A 1 75 ? -2.599 12.622 20.455 1.00 94.19 75 VAL A CA 1
ATOM 618 C C . VAL A 1 75 ? -3.632 11.953 19.552 1.00 94.19 75 VAL A C 1
ATOM 620 O O . VAL A 1 75 ? -4.580 12.595 19.107 1.00 94.19 75 VAL A O 1
ATOM 623 N N . MET A 1 76 ? -3.475 10.654 19.325 1.00 93.25 76 MET A N 1
ATOM 624 C CA . MET A 1 76 ? -4.394 9.823 18.557 1.00 93.25 76 MET A CA 1
ATOM 625 C C . MET A 1 76 ? -5.799 9.856 19.174 1.00 93.25 76 MET A C 1
ATOM 627 O O . MET A 1 76 ? -6.763 10.183 18.482 1.00 93.25 76 MET A O 1
ATOM 631 N N . GLU A 1 77 ? -5.915 9.658 20.487 1.00 93.00 77 GLU A N 1
ATOM 632 C CA . GLU A 1 77 ? -7.183 9.741 21.221 1.00 93.00 77 GLU A CA 1
ATOM 633 C C . GLU A 1 77 ? -7.819 11.133 21.141 1.00 93.00 77 GLU A C 1
ATOM 635 O O . GLU A 1 77 ? -9.025 11.240 20.910 1.00 93.00 77 GLU A O 1
ATOM 640 N N . LYS A 1 78 ? -7.019 12.207 21.237 1.00 94.31 78 LYS A N 1
ATOM 641 C CA . LYS A 1 78 ? -7.493 13.591 21.060 1.00 94.31 78 LYS A CA 1
ATOM 642 C C . L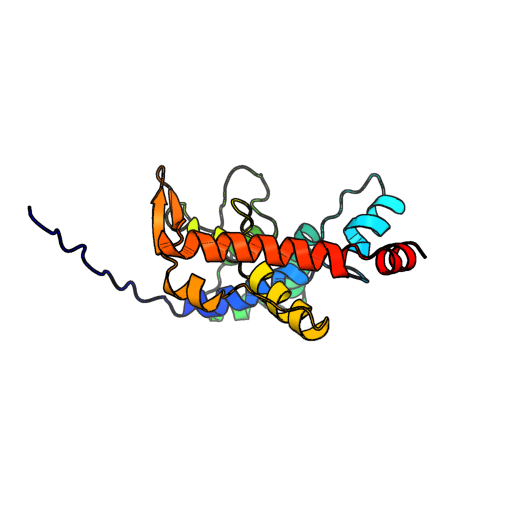YS A 1 78 ? -8.160 13.810 19.698 1.00 94.31 78 LYS A C 1
ATOM 644 O O . LYS A 1 78 ? -9.120 14.573 19.610 1.00 94.31 78 LYS A O 1
ATOM 649 N N . TYR A 1 79 ? -7.682 13.144 18.647 1.00 93.94 79 TYR A N 1
ATOM 650 C CA . TYR A 1 79 ? -8.288 13.175 17.308 1.00 93.94 79 TYR A CA 1
ATOM 651 C C . TYR A 1 79 ? -9.315 12.054 17.071 1.00 93.94 79 TYR A C 1
ATOM 653 O O . TYR A 1 79 ? -9.809 11.877 15.955 1.00 93.94 79 TYR A O 1
ATOM 661 N N . GLY A 1 80 ? -9.682 11.314 18.118 1.00 92.44 80 GLY A N 1
ATOM 662 C CA . GLY A 1 80 ? -10.685 10.259 18.072 1.00 92.44 80 GLY A CA 1
ATOM 663 C C . GLY A 1 80 ? -10.195 8.959 17.439 1.00 92.44 80 GLY A C 1
ATOM 664 O O . GLY A 1 80 ? -11.021 8.176 16.977 1.00 92.44 80 GLY A O 1
ATOM 665 N N . VAL A 1 81 ? -8.891 8.713 17.378 1.00 91.38 81 VAL A N 1
ATOM 666 C CA . VAL A 1 81 ? -8.330 7.426 16.962 1.00 91.38 81 VAL A CA 1
ATOM 667 C C . VAL A 1 81 ? -8.305 6.502 18.178 1.00 91.38 81 VAL A C 1
ATOM 669 O O . VAL A 1 81 ? -7.602 6.760 19.151 1.00 91.38 81 VAL A O 1
ATOM 672 N N . ILE A 1 82 ? -9.106 5.438 18.145 1.00 90.62 82 ILE A N 1
ATOM 673 C CA . ILE A 1 82 ? -9.264 4.510 19.276 1.00 90.62 82 ILE A CA 1
ATOM 674 C C . ILE A 1 82 ? -8.477 3.216 19.055 1.00 90.62 82 ILE A C 1
ATOM 676 O O . ILE A 1 82 ? -8.061 2.899 17.944 1.00 90.62 82 ILE A O 1
ATOM 680 N N . LYS A 1 83 ? -8.350 2.378 20.089 1.00 89.94 83 LYS A N 1
ATOM 681 C CA . LYS A 1 83 ? -7.658 1.075 19.999 1.00 89.94 83 LYS A CA 1
ATOM 682 C C . LYS A 1 83 ? -8.124 0.199 18.825 1.00 89.94 83 LYS A C 1
ATOM 684 O O . LYS A 1 83 ? -7.314 -0.473 18.192 1.00 89.94 83 LYS A O 1
ATOM 689 N N . LYS A 1 84 ? -9.423 0.218 18.505 1.00 92.69 84 LYS A N 1
ATOM 690 C CA . LYS A 1 84 ? -9.984 -0.519 17.359 1.00 92.69 84 LYS A CA 1
ATOM 691 C C . LYS A 1 84 ? -9.450 -0.007 16.014 1.00 92.69 84 LYS A C 1
ATOM 693 O O . LYS A 1 84 ? -9.317 -0.783 15.073 1.00 92.69 84 LYS A O 1
ATOM 698 N N . ASP A 1 85 ? -9.113 1.273 15.932 1.00 93.06 85 ASP A N 1
ATOM 699 C CA . ASP A 1 85 ? -8.515 1.868 14.745 1.00 93.06 85 ASP A CA 1
ATOM 700 C C . ASP A 1 85 ? -7.061 1.441 14.551 1.00 93.06 85 ASP A C 1
ATOM 702 O O . ASP A 1 85 ? -6.659 1.189 13.423 1.00 93.06 85 ASP A O 1
ATOM 706 N N . LEU A 1 86 ? -6.297 1.257 15.631 1.00 92.12 86 LEU A N 1
ATOM 707 C CA . LEU A 1 86 ? -4.947 0.683 15.550 1.00 92.12 86 LEU A CA 1
ATOM 708 C C . LEU A 1 86 ? -4.984 -0.745 14.989 1.00 92.12 86 LEU A C 1
ATOM 710 O O . LEU A 1 86 ? -4.192 -1.101 14.119 1.00 92.12 86 LEU A O 1
ATOM 714 N N . ILE A 1 87 ? -5.957 -1.550 15.432 1.00 93.88 87 ILE A N 1
ATOM 715 C CA . ILE A 1 87 ? -6.190 -2.888 14.870 1.00 93.88 87 ILE A CA 1
ATOM 716 C C . ILE A 1 87 ? -6.508 -2.771 13.376 1.00 93.88 87 ILE A C 1
ATOM 718 O O . ILE A 1 87 ? -5.888 -3.449 12.568 1.00 93.88 87 ILE A O 1
ATOM 722 N N . PHE A 1 88 ? -7.408 -1.864 12.994 1.00 95.25 88 PHE A N 1
ATOM 723 C CA . PHE A 1 88 ? -7.742 -1.622 11.591 1.00 95.25 88 PHE A CA 1
ATOM 724 C C . PHE A 1 88 ? -6.531 -1.198 10.737 1.00 95.25 88 PHE A C 1
ATOM 726 O O . PHE A 1 88 ? -6.384 -1.685 9.620 1.00 95.25 88 PHE A O 1
ATOM 733 N N . ILE A 1 89 ? -5.651 -0.332 11.249 1.00 93.62 89 ILE A N 1
ATOM 734 C CA . ILE A 1 89 ? -4.423 0.098 10.559 1.00 93.62 89 ILE A CA 1
ATOM 735 C C . ILE A 1 89 ? -3.498 -1.099 10.326 1.00 93.62 89 ILE A C 1
ATOM 737 O O . ILE A 1 89 ? -3.119 -1.370 9.190 1.00 93.62 89 ILE A O 1
ATOM 741 N N . THR A 1 90 ? -3.200 -1.865 11.378 1.00 93.44 90 THR A N 1
ATOM 742 C CA . THR A 1 90 ? -2.311 -3.035 11.264 1.00 93.44 90 THR A CA 1
ATOM 743 C C . THR A 1 90 ? -2.881 -4.113 10.337 1.00 93.44 90 THR A C 1
ATOM 745 O O . THR A 1 90 ? -2.143 -4.726 9.567 1.00 93.44 90 THR A O 1
ATOM 748 N N . GLU A 1 91 ? -4.202 -4.296 10.336 1.00 95.00 91 GLU A N 1
ATOM 749 C CA . GLU A 1 91 ? -4.895 -5.214 9.433 1.00 95.00 91 GLU A CA 1
ATOM 750 C C . GLU A 1 91 ? -4.908 -4.753 7.969 1.00 95.00 91 GLU A C 1
ATOM 752 O O . GLU A 1 91 ? -4.954 -5.601 7.078 1.00 95.00 91 GLU A O 1
ATOM 757 N N . GLN A 1 92 ? -4.881 -3.445 7.693 1.00 94.88 92 GLN A N 1
ATOM 758 C CA . GLN A 1 92 ? -4.769 -2.933 6.321 1.00 94.88 92 GLN A CA 1
ATOM 759 C C . GLN A 1 92 ? -3.385 -3.185 5.713 1.00 94.88 92 GLN A C 1
ATOM 761 O O . GLN A 1 92 ? -3.306 -3.368 4.505 1.00 94.88 92 GLN A O 1
ATOM 766 N N . ILE A 1 93 ? -2.339 -3.223 6.541 1.00 91.50 93 ILE A N 1
ATOM 767 C CA . ILE A 1 93 ? -0.943 -3.462 6.141 1.00 91.50 93 ILE A CA 1
ATOM 768 C C . ILE A 1 93 ? -0.713 -4.971 5.924 1.00 91.50 93 ILE A C 1
ATOM 770 O O . ILE A 1 93 ? -0.549 -5.470 4.805 1.00 91.50 93 ILE A O 1
ATOM 774 N N . ALA A 1 94 ? -0.794 -5.748 7.009 1.00 91.50 94 ALA A N 1
ATOM 775 C CA . ALA A 1 94 ? -0.399 -7.159 7.008 1.00 91.50 94 ALA A CA 1
ATOM 776 C C . ALA A 1 94 ? -1.562 -8.139 6.763 1.00 91.50 94 ALA A C 1
ATOM 778 O O . ALA A 1 94 ? -1.343 -9.330 6.527 1.00 91.50 94 ALA A O 1
ATOM 779 N N . GLY A 1 95 ? -2.809 -7.664 6.789 1.00 91.88 95 GLY A N 1
ATOM 780 C CA . GLY A 1 95 ? -3.991 -8.523 6.845 1.00 91.88 95 GLY A CA 1
ATOM 781 C C . GLY A 1 95 ? -4.338 -8.968 8.276 1.00 91.88 95 GLY A C 1
ATOM 782 O O . GLY A 1 95 ? -3.713 -8.544 9.250 1.00 91.88 95 GLY A O 1
ATOM 783 N N . PRO A 1 96 ? -5.365 -9.819 8.443 1.00 89.88 96 PRO A N 1
ATOM 784 C CA . PRO A 1 96 ? -5.810 -10.254 9.762 1.00 89.88 96 PRO A CA 1
ATOM 785 C C . PRO A 1 96 ? -4.802 -11.226 10.394 1.00 89.88 96 PRO A C 1
ATOM 787 O O . PRO A 1 96 ? -4.432 -12.224 9.771 1.00 89.88 96 PRO A O 1
ATOM 790 N N . LYS A 1 97 ? -4.419 -10.980 11.660 1.00 76.88 97 LYS A N 1
ATOM 791 C CA . LYS A 1 97 ? -3.418 -11.782 12.405 1.00 76.88 97 LYS A CA 1
ATOM 792 C C . LYS A 1 97 ? -3.736 -13.287 12.405 1.00 76.88 97 LYS A C 1
ATOM 794 O O . LYS A 1 97 ? -2.852 -14.103 12.166 1.00 76.88 97 LYS A O 1
ATOM 799 N N . ASP A 1 98 ? -5.011 -13.643 12.573 1.00 77.50 98 ASP A N 1
ATOM 800 C CA . ASP A 1 98 ? -5.462 -15.043 12.646 1.00 77.50 98 ASP A CA 1
ATOM 801 C C . ASP A 1 98 ? -5.895 -15.617 11.282 1.00 77.50 98 ASP A C 1
ATOM 803 O O . ASP A 1 98 ? -6.464 -16.703 11.224 1.00 77.50 98 ASP A O 1
ATOM 807 N N . LYS A 1 99 ? -5.693 -14.885 10.173 1.00 70.88 99 LYS A N 1
ATOM 808 C CA . LYS A 1 99 ? -6.116 -15.239 8.795 1.00 70.88 99 LYS A CA 1
ATOM 809 C C . LYS A 1 99 ? -7.602 -15.578 8.597 1.00 70.88 99 LYS A C 1
ATOM 811 O O . LYS A 1 99 ? -7.995 -15.947 7.495 1.00 70.88 99 LYS A O 1
ATOM 816 N N . GLN A 1 100 ? -8.425 -15.450 9.633 1.00 72.25 100 GLN A N 1
ATOM 817 C CA . GLN A 1 100 ? -9.829 -15.855 9.615 1.00 72.25 100 GLN A CA 1
ATOM 818 C C . GLN A 1 100 ? -10.773 -14.659 9.498 1.00 72.25 100 GLN A C 1
ATOM 820 O O . GLN A 1 100 ? -11.696 -14.696 8.688 1.00 72.25 100 GLN A O 1
ATOM 825 N N . GLN A 1 101 ? -10.548 -13.589 10.271 1.00 86.75 101 GLN A N 1
ATOM 826 C CA . GLN A 1 101 ? -11.481 -12.465 10.317 1.00 86.75 101 GLN A CA 1
ATOM 827 C C . GLN A 1 101 ? -10.802 -11.141 10.676 1.00 86.75 101 GLN A C 1
ATOM 829 O O . GLN A 1 101 ? -9.944 -11.082 11.558 1.00 86.75 101 GLN A O 1
ATOM 834 N N . TYR A 1 102 ? -11.242 -10.080 10.005 1.00 92.38 102 TYR A N 1
ATOM 835 C CA . TYR A 1 102 ? -10.926 -8.696 10.338 1.00 92.38 102 TYR A CA 1
ATOM 836 C C . TYR A 1 102 ? -11.698 -8.246 11.585 1.00 92.38 102 TYR A C 1
ATOM 838 O O . TYR A 1 102 ? -12.908 -8.445 11.684 1.00 92.38 102 TYR A O 1
ATOM 846 N N . LYS A 1 103 ? -11.000 -7.636 12.542 1.00 93.62 103 LYS A N 1
ATOM 847 C CA . LYS A 1 103 ? -11.537 -7.185 13.837 1.00 93.62 103 LYS A CA 1
ATOM 848 C C . LYS A 1 103 ? -11.591 -5.657 13.932 1.00 93.62 103 LYS A C 1
ATOM 850 O O . LYS A 1 103 ? -12.353 -5.110 14.736 1.00 93.62 103 LYS A O 1
ATOM 855 N N . GLY A 1 104 ? -10.810 -4.954 13.112 1.00 93.75 104 GLY A N 1
ATOM 856 C CA . GLY A 1 104 ? -10.725 -3.496 13.094 1.00 93.75 104 GLY A CA 1
ATOM 857 C C . GLY A 1 104 ? -11.985 -2.811 12.562 1.00 93.75 104 GLY A C 1
ATOM 858 O O . GLY A 1 104 ? -12.353 -1.732 13.041 1.00 93.75 104 GLY A O 1
ATOM 859 N N . ARG A 1 105 ? -12.700 -3.437 11.621 1.00 95.06 105 ARG A N 1
ATOM 860 C CA . ARG A 1 105 ? -13.947 -2.922 11.038 1.00 95.06 105 ARG A CA 1
ATOM 861 C C . ARG A 1 105 ? -14.993 -4.021 10.838 1.00 95.06 105 ARG A C 1
ATOM 863 O O . ARG A 1 105 ? -14.626 -5.172 10.625 1.00 95.06 105 ARG A O 1
ATOM 870 N N . PRO A 1 106 ? -16.288 -3.673 10.942 1.00 93.44 106 PRO A N 1
ATOM 871 C CA . PRO A 1 106 ? -17.377 -4.597 10.639 1.00 93.44 106 PRO A CA 1
ATOM 872 C C . PRO A 1 106 ? -17.452 -4.928 9.137 1.00 93.44 106 PRO A C 1
ATOM 874 O O . PRO A 1 106 ? -16.868 -4.238 8.300 1.00 93.44 106 PRO A O 1
ATOM 877 N N . GLU A 1 107 ? -18.180 -5.993 8.796 1.00 90.88 107 GLU A N 1
ATOM 878 C CA . GLU A 1 107 ? -18.268 -6.525 7.427 1.00 90.88 107 GLU A CA 1
ATOM 879 C C . GLU A 1 107 ? -18.958 -5.568 6.440 1.00 90.88 107 GLU A C 1
ATOM 881 O O . GLU A 1 107 ? -18.586 -5.517 5.270 1.00 90.88 107 GLU A O 1
ATOM 886 N N . ASP A 1 108 ? -19.868 -4.706 6.903 1.00 92.62 108 ASP A N 1
ATOM 887 C CA . ASP A 1 108 ? -20.467 -3.640 6.084 1.00 92.62 108 ASP A CA 1
ATOM 888 C C . ASP A 1 108 ? -19.451 -2.559 5.660 1.00 92.62 108 ASP A C 1
ATOM 890 O O . ASP A 1 108 ? -19.746 -1.716 4.810 1.00 92.62 108 ASP A O 1
ATOM 894 N N . GLN A 1 109 ? -18.238 -2.593 6.219 1.00 94.81 109 GLN A N 1
ATOM 895 C CA . GLN A 1 109 ? -17.116 -1.722 5.872 1.00 94.81 109 GLN A CA 1
ATOM 896 C C . GLN A 1 109 ? -15.934 -2.496 5.269 1.00 94.81 109 GLN A C 1
ATOM 898 O O . GLN A 1 109 ? -14.823 -1.966 5.204 1.00 94.81 109 GLN A O 1
ATOM 903 N N . SER A 1 110 ? -16.152 -3.726 4.782 1.00 94.38 110 SER A N 1
ATOM 904 C CA . SER A 1 110 ? -15.090 -4.574 4.221 1.00 94.38 110 SER A CA 1
ATOM 905 C C . SER A 1 110 ? -14.317 -3.925 3.069 1.00 94.38 110 SER A C 1
ATOM 907 O O . SER A 1 110 ? -13.114 -4.142 2.951 1.00 94.38 110 SER A O 1
ATOM 909 N N . PHE A 1 111 ? -14.970 -3.073 2.271 1.00 96.56 111 PHE A N 1
ATOM 910 C CA . PHE A 1 111 ? -14.356 -2.349 1.151 1.00 96.56 111 PHE A CA 1
ATOM 911 C C . PHE A 1 111 ? -13.174 -1.461 1.571 1.00 96.56 111 PHE A C 1
ATOM 913 O O . PHE A 1 111 ? -12.328 -1.142 0.741 1.00 96.56 111 PHE A O 1
ATOM 920 N N . LEU A 1 112 ? -13.090 -1.053 2.844 1.00 97.00 112 LEU A N 1
ATOM 921 C CA . LEU A 1 112 ? -11.968 -0.252 3.336 1.00 97.00 112 LEU A CA 1
ATOM 922 C C . LEU A 1 112 ? -10.638 -1.022 3.279 1.00 97.00 112 LEU A C 1
ATOM 924 O O . LEU A 1 112 ? -9.604 -0.421 3.003 1.00 97.00 112 LEU A O 1
ATOM 928 N N . TYR A 1 113 ? -10.667 -2.347 3.451 1.00 96.38 113 TYR A N 1
ATOM 929 C CA . TYR A 1 113 ? -9.478 -3.206 3.364 1.00 96.38 113 TYR A CA 1
ATOM 930 C C . TYR A 1 113 ? -8.962 -3.406 1.929 1.00 96.38 113 TYR A C 1
ATOM 932 O O . TYR A 1 113 ? -7.927 -4.030 1.725 1.00 96.38 113 TYR A O 1
ATOM 940 N N . GLU A 1 114 ? -9.658 -2.878 0.921 1.00 96.94 114 GLU A N 1
ATOM 941 C CA . GLU A 1 114 ? -9.238 -2.937 -0.484 1.00 96.94 114 GLU A CA 1
ATOM 942 C C . GLU A 1 114 ? -8.460 -1.694 -0.928 1.00 96.94 114 GLU A C 1
ATOM 944 O O . GLU A 1 114 ? -8.078 -1.598 -2.090 1.00 96.94 114 GLU A O 1
ATOM 949 N N . ILE A 1 115 ? -8.262 -0.723 -0.032 1.00 96.56 115 ILE A N 1
ATOM 950 C CA . ILE A 1 115 ? -7.686 0.575 -0.386 1.00 96.56 115 ILE A CA 1
ATOM 951 C C . ILE A 1 115 ? -6.155 0.544 -0.345 1.00 96.56 115 ILE A C 1
ATOM 953 O O . ILE A 1 115 ? -5.538 0.957 -1.322 1.00 96.56 115 ILE A O 1
ATOM 957 N N . VAL A 1 116 ? -5.567 0.116 0.779 1.00 94.44 116 VAL A N 1
ATOM 958 C CA . VAL A 1 116 ? -4.117 0.215 1.052 1.00 94.44 116 VAL A CA 1
ATOM 959 C C . VAL A 1 116 ? -3.362 -0.977 0.474 1.00 94.44 116 VAL A C 1
ATOM 961 O O . VAL A 1 116 ? -2.570 -0.792 -0.439 1.00 94.44 116 VAL A O 1
ATOM 964 N N . ALA A 1 117 ? -3.683 -2.192 0.930 1.00 93.06 117 ALA A N 1
ATOM 965 C CA . ALA A 1 117 ? -3.111 -3.427 0.408 1.00 93.06 117 ALA A CA 1
ATOM 966 C C . ALA A 1 117 ? -4.229 -4.415 0.052 1.00 93.06 117 ALA A C 1
ATOM 968 O O . ALA A 1 117 ? -4.718 -5.190 0.882 1.00 93.06 117 ALA A O 1
ATOM 969 N N . ASN A 1 118 ? -4.655 -4.403 -1.211 1.00 95.31 118 ASN A N 1
ATOM 970 C CA . ASN A 1 118 ? -5.800 -5.184 -1.660 1.00 95.31 118 ASN A CA 1
ATOM 971 C C . ASN A 1 118 ? -5.406 -6.644 -1.888 1.00 95.31 118 ASN A C 1
ATOM 973 O O . ASN A 1 118 ? -5.039 -7.049 -2.991 1.00 95.31 118 ASN A O 1
ATOM 977 N N . LYS A 1 119 ? -5.545 -7.478 -0.857 1.00 91.56 119 LYS A N 1
ATOM 978 C CA . LYS A 1 119 ? -5.186 -8.902 -0.949 1.00 91.56 119 LYS A CA 1
ATOM 979 C C . LYS A 1 119 ? -6.126 -9.726 -1.855 1.00 91.56 119 LYS A C 1
ATOM 981 O O . LYS A 1 119 ? -5.784 -10.857 -2.184 1.00 91.56 119 LYS A O 1
ATOM 986 N N . ARG A 1 120 ? -7.288 -9.196 -2.280 1.00 92.75 120 ARG A N 1
ATOM 987 C CA . ARG A 1 120 ? -8.224 -9.906 -3.180 1.00 92.75 120 ARG A CA 1
ATOM 988 C C . ARG A 1 120 ? -7.797 -9.820 -4.641 1.00 92.75 120 ARG A C 1
ATOM 990 O O . ARG A 1 120 ? -7.831 -10.821 -5.346 1.00 92.75 120 ARG A O 1
ATOM 997 N N . THR A 1 121 ? -7.487 -8.615 -5.110 1.00 94.31 121 THR A N 1
ATOM 998 C CA . THR A 1 121 ? -7.249 -8.351 -6.543 1.00 94.31 121 THR A CA 1
ATOM 999 C C . THR A 1 121 ? -5.869 -7.779 -6.829 1.00 94.31 121 THR A C 1
ATOM 1001 O O . THR A 1 121 ? -5.436 -7.787 -7.977 1.00 94.31 121 THR A O 1
ATOM 1004 N N . GLY A 1 122 ? -5.180 -7.274 -5.804 1.00 94.62 122 GLY A N 1
ATOM 1005 C CA . GLY A 1 122 ? -3.948 -6.517 -5.968 1.00 94.62 122 GLY A CA 1
ATOM 1006 C C . GLY A 1 122 ? -4.158 -5.178 -6.672 1.00 94.62 122 GLY A C 1
ATOM 1007 O O . GLY A 1 122 ? -3.227 -4.711 -7.306 1.00 94.62 122 GLY A O 1
ATOM 1008 N N . ILE A 1 123 ? -5.361 -4.595 -6.631 1.00 96.06 123 ILE A N 1
ATOM 1009 C CA . ILE A 1 123 ? -5.642 -3.242 -7.133 1.00 96.06 123 ILE A CA 1
ATOM 1010 C C . ILE A 1 123 ? -5.798 -2.322 -5.924 1.00 96.06 123 ILE A C 1
ATOM 1012 O O . ILE A 1 123 ? -6.821 -2.370 -5.240 1.00 96.06 123 ILE A O 1
ATOM 1016 N N . ASP A 1 124 ? -4.779 -1.517 -5.649 1.00 96.38 124 ASP A N 1
ATOM 1017 C CA . ASP A 1 124 ? -4.679 -0.667 -4.464 1.00 96.38 124 ASP A CA 1
ATOM 1018 C C . ASP A 1 124 ? -3.853 0.598 -4.743 1.00 96.38 124 ASP A C 1
ATOM 1020 O O . ASP A 1 124 ? -3.275 0.769 -5.819 1.00 96.38 124 ASP A O 1
ATOM 1024 N N . VAL A 1 125 ? -3.852 1.519 -3.776 1.00 95.06 125 VAL A N 1
ATOM 1025 C CA . VAL A 1 125 ? -3.178 2.820 -3.913 1.00 95.06 125 VAL A CA 1
ATOM 1026 C C . VAL A 1 125 ? -1.656 2.715 -3.883 1.00 95.06 125 VAL A C 1
ATOM 1028 O O . VAL A 1 125 ? -1.011 3.567 -4.488 1.00 95.06 125 VAL A O 1
ATOM 1031 N N . ASP A 1 126 ? -1.110 1.681 -3.236 1.00 92.50 126 ASP A N 1
ATOM 1032 C CA . ASP A 1 126 ? 0.319 1.340 -3.245 1.00 92.50 126 ASP A CA 1
ATOM 1033 C C . ASP A 1 126 ? 0.831 1.238 -4.692 1.00 92.50 126 ASP A C 1
ATOM 1035 O O . ASP A 1 126 ? 1.705 1.989 -5.128 1.00 92.50 126 ASP A O 1
ATOM 1039 N N . LYS A 1 127 ? 0.156 0.422 -5.509 1.00 93.44 127 LYS A N 1
ATOM 1040 C CA . LYS A 1 127 ? 0.499 0.253 -6.929 1.00 93.44 127 LYS A CA 1
ATOM 1041 C C . LYS A 1 127 ? 0.363 1.514 -7.747 1.00 93.44 127 LYS A C 1
ATOM 1043 O O . LYS A 1 127 ? 1.185 1.770 -8.622 1.00 93.44 127 LYS A O 1
ATOM 1048 N N . TRP A 1 128 ? -0.678 2.299 -7.501 1.00 94.81 128 TRP A N 1
ATOM 1049 C CA . TRP A 1 128 ? -0.881 3.528 -8.259 1.00 94.81 128 TRP A CA 1
ATOM 1050 C C . TRP A 1 128 ? 0.238 4.537 -8.029 1.00 94.81 128 TRP A C 1
ATOM 1052 O O . TRP A 1 128 ? 0.665 5.178 -8.993 1.00 94.81 128 TRP A O 1
ATOM 1062 N N . ASP A 1 129 ? 0.715 4.653 -6.788 1.00 94.88 129 ASP A N 1
ATOM 1063 C CA . ASP A 1 129 ? 1.823 5.541 -6.460 1.00 94.88 129 ASP A CA 1
ATOM 1064 C C . ASP A 1 129 ? 3.121 5.058 -7.108 1.00 94.88 129 ASP A C 1
ATOM 1066 O O . ASP A 1 129 ? 3.684 5.790 -7.928 1.00 94.88 129 ASP A O 1
ATOM 1070 N N . TYR A 1 130 ? 3.553 3.817 -6.846 1.00 93.56 130 TYR A N 1
ATOM 1071 C CA . TYR A 1 130 ? 4.846 3.369 -7.367 1.00 93.56 130 TYR A CA 1
ATOM 1072 C C . TYR A 1 130 ? 4.842 3.226 -8.894 1.00 93.56 130 TYR A C 1
ATOM 1074 O O . TYR A 1 130 ? 5.854 3.508 -9.529 1.00 93.56 130 TYR A O 1
ATOM 1082 N N . PHE A 1 131 ? 3.714 2.903 -9.546 1.00 94.88 131 PHE A N 1
ATOM 1083 C CA . PHE A 1 131 ? 3.656 2.947 -11.012 1.00 94.88 131 PHE A CA 1
ATOM 1084 C C . PHE A 1 131 ? 3.924 4.349 -11.544 1.00 94.88 131 PHE A C 1
ATOM 1086 O O . PHE A 1 131 ? 4.678 4.493 -12.505 1.00 94.88 131 PHE A O 1
ATOM 1093 N N . ALA A 1 132 ? 3.315 5.381 -10.956 1.00 95.00 132 ALA A N 1
ATOM 1094 C CA . ALA A 1 132 ? 3.522 6.757 -11.390 1.00 95.00 132 ALA A CA 1
ATOM 1095 C C . ALA A 1 132 ? 4.939 7.244 -11.061 1.00 95.00 132 ALA A C 1
ATOM 1097 O O . ALA A 1 132 ? 5.621 7.789 -11.933 1.00 95.00 132 ALA A O 1
ATOM 1098 N N . ARG A 1 133 ? 5.388 7.004 -9.827 1.00 95.69 133 ARG A N 1
ATOM 1099 C CA . ARG A 1 133 ? 6.696 7.404 -9.312 1.00 95.69 133 ARG A CA 1
ATOM 1100 C C . ARG A 1 133 ? 7.832 6.734 -10.072 1.00 95.69 133 ARG A C 1
ATOM 1102 O O . ARG A 1 133 ? 8.719 7.431 -10.561 1.00 95.69 133 ARG A O 1
ATOM 1109 N N . ASP A 1 134 ? 7.806 5.418 -10.219 1.00 95.50 134 ASP A N 1
ATOM 1110 C CA . ASP A 1 134 ? 8.913 4.681 -10.827 1.00 95.50 134 ASP A CA 1
ATOM 1111 C C . ASP A 1 134 ? 8.969 4.926 -12.326 1.00 95.50 134 ASP A C 1
ATOM 1113 O O . ASP A 1 134 ? 10.044 5.145 -12.873 1.00 95.50 134 ASP A O 1
ATOM 1117 N N . SER A 1 135 ? 7.814 4.986 -12.992 1.00 95.56 135 SER A N 1
ATOM 1118 C CA . SER A 1 135 ? 7.747 5.362 -14.408 1.00 95.56 135 SER A CA 1
ATOM 1119 C C . SER A 1 135 ? 8.385 6.730 -14.658 1.00 95.56 135 SER A C 1
ATOM 1121 O O . SER A 1 135 ? 9.180 6.872 -15.588 1.00 95.56 135 SER A O 1
ATOM 1123 N N . TYR A 1 136 ? 8.100 7.715 -13.798 1.00 96.38 136 TYR A N 1
ATOM 1124 C CA . TYR A 1 136 ? 8.707 9.042 -13.880 1.00 96.38 136 TYR A CA 1
ATOM 1125 C C . TYR A 1 136 ? 10.234 8.988 -13.729 1.00 96.38 136 TYR A C 1
ATOM 1127 O O . TYR A 1 136 ? 10.950 9.497 -14.591 1.00 96.38 136 TYR A O 1
ATOM 1135 N N . HIS A 1 137 ? 10.744 8.334 -12.681 1.00 97.12 137 HIS A N 1
ATOM 1136 C CA . HIS A 1 137 ? 12.186 8.298 -12.401 1.00 97.12 137 HIS A CA 1
ATOM 1137 C C . HIS A 1 137 ? 12.978 7.402 -13.367 1.00 97.12 137 HIS A C 1
ATOM 1139 O O . HIS A 1 137 ? 14.152 7.662 -13.617 1.00 97.12 137 HIS A O 1
ATOM 1145 N N . LEU A 1 138 ? 12.352 6.368 -13.935 1.00 95.75 138 LEU A N 1
ATOM 1146 C CA . LEU A 1 138 ? 12.976 5.446 -14.891 1.00 95.75 138 LEU A CA 1
ATOM 1147 C C . LEU A 1 138 ? 12.833 5.901 -16.351 1.00 95.75 138 LEU A C 1
ATOM 1149 O O . LEU A 1 138 ? 13.377 5.252 -17.245 1.00 95.75 138 LEU A O 1
ATOM 1153 N N . GLY A 1 139 ? 12.071 6.966 -16.622 1.00 95.38 139 GLY A N 1
ATOM 1154 C CA . GLY A 1 139 ? 11.763 7.397 -17.989 1.00 95.38 139 GLY A CA 1
ATOM 1155 C C . GLY A 1 139 ? 10.926 6.375 -18.770 1.00 95.38 139 GLY A C 1
ATOM 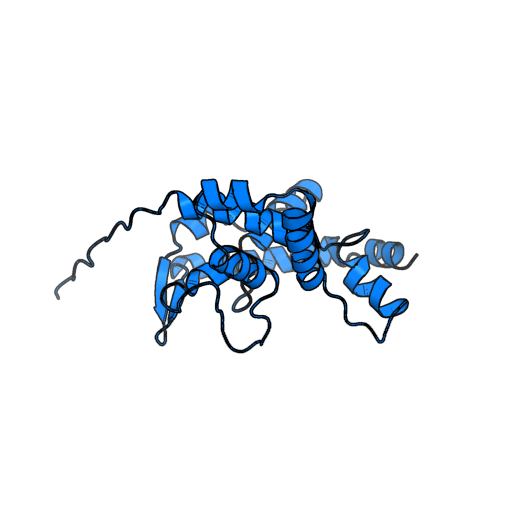1156 O O . GLY A 1 139 ? 11.018 6.289 -19.995 1.00 95.38 139 GLY A O 1
ATOM 1157 N N . ILE A 1 140 ? 10.120 5.573 -18.070 1.00 94.12 140 ILE A N 1
ATOM 1158 C CA . ILE A 1 140 ? 9.195 4.601 -18.661 1.00 94.12 140 ILE A CA 1
ATOM 1159 C C . ILE A 1 140 ? 7.809 5.243 -18.715 1.00 94.12 140 ILE A C 1
ATOM 1161 O O . ILE A 1 140 ? 7.397 5.956 -17.810 1.00 94.12 140 ILE A O 1
ATOM 1165 N N . ARG A 1 141 ? 7.063 5.020 -19.796 1.00 90.69 141 ARG A N 1
ATOM 1166 C CA . ARG A 1 141 ? 5.716 5.585 -19.930 1.00 90.69 141 ARG A CA 1
ATOM 1167 C C . ARG A 1 141 ? 4.731 4.816 -19.040 1.00 90.69 141 ARG A C 1
ATOM 1169 O O . ARG A 1 141 ? 4.638 3.600 -19.171 1.00 90.69 141 ARG A O 1
ATOM 1176 N N . ASN A 1 142 ? 3.977 5.526 -18.200 1.00 90.69 142 ASN A N 1
ATOM 1177 C CA . ASN A 1 142 ? 2.849 4.976 -17.439 1.00 90.69 142 ASN A CA 1
ATOM 1178 C C . ASN A 1 142 ? 1.542 5.183 -18.222 1.00 90.69 142 ASN A C 1
ATOM 1180 O O . ASN A 1 142 ? 1.207 6.329 -18.531 1.00 90.69 142 ASN A O 1
ATOM 1184 N N . SER A 1 143 ? 0.814 4.109 -18.543 1.00 86.06 143 SER A N 1
ATOM 1185 C CA . SER A 1 143 ? -0.508 4.183 -19.191 1.00 86.06 143 SER A CA 1
ATOM 1186 C C . SER A 1 143 ? -1.684 4.125 -18.205 1.00 86.06 143 SER A C 1
ATOM 1188 O O . SER A 1 143 ? -2.817 4.371 -18.606 1.00 86.06 143 SER A O 1
ATOM 1190 N N . SER A 1 144 ? -1.443 3.852 -16.917 1.00 84.31 144 SER A N 1
ATOM 1191 C CA . SER A 1 144 ? -2.491 3.692 -15.902 1.00 84.31 144 SER A CA 1
ATOM 1192 C C . SER A 1 144 ? -2.991 5.034 -15.346 1.00 84.31 144 SER A C 1
ATOM 1194 O O . SER A 1 144 ? -2.284 5.702 -14.587 1.00 84.31 144 SER A O 1
ATOM 1196 N N . ASP A 1 145 ? -4.252 5.386 -15.619 1.00 89.56 145 ASP A N 1
ATOM 1197 C CA . ASP A 1 145 ? -4.929 6.558 -15.038 1.00 89.56 145 ASP A CA 1
ATOM 1198 C C . ASP A 1 145 ? -5.736 6.186 -13.777 1.00 89.56 145 ASP A C 1
ATOM 1200 O O . ASP A 1 145 ? -6.939 5.906 -13.802 1.00 89.56 145 ASP A O 1
ATOM 1204 N N . HIS A 1 146 ? -5.061 6.211 -12.627 1.00 91.25 146 HIS A N 1
ATOM 1205 C CA . HIS A 1 146 ? -5.690 5.923 -11.337 1.00 91.25 146 HIS A CA 1
ATOM 1206 C C . HIS A 1 146 ? -6.695 7.007 -10.897 1.00 91.25 146 HIS A C 1
ATOM 1208 O O . HIS A 1 146 ? -7.638 6.716 -10.156 1.00 91.25 146 HIS A O 1
ATOM 1214 N N . LEU A 1 147 ? -6.550 8.256 -11.359 1.00 93.50 147 LEU A N 1
ATOM 1215 C CA . LEU A 1 147 ? -7.495 9.332 -11.039 1.00 93.50 147 LEU A CA 1
ATOM 1216 C C . LEU A 1 147 ? -8.837 9.100 -11.729 1.00 93.50 147 LEU A C 1
ATOM 1218 O O . LEU A 1 147 ? -9.895 9.358 -11.147 1.00 93.50 147 LEU A O 1
ATOM 1222 N N . ARG A 1 148 ? -8.808 8.594 -12.962 1.00 94.12 148 ARG A N 1
ATOM 1223 C CA . ARG A 1 148 ? -10.001 8.149 -13.676 1.00 94.12 148 ARG A CA 1
ATOM 1224 C C . ARG A 1 148 ? -10.663 6.967 -12.968 1.00 94.12 148 ARG A C 1
ATOM 1226 O O . ARG A 1 148 ? -11.868 7.042 -12.712 1.00 94.12 148 ARG A O 1
ATOM 1233 N N . PHE A 1 149 ? -9.887 5.961 -12.555 1.00 95.12 149 PHE A N 1
ATOM 1234 C CA . PHE A 1 149 ? -10.406 4.833 -11.776 1.00 95.12 149 PHE A CA 1
ATOM 1235 C C . PHE A 1 149 ? -11.160 5.311 -10.524 1.00 95.12 149 PHE A C 1
ATOM 1237 O O . PHE A 1 149 ? -12.310 4.928 -10.306 1.00 95.12 149 PHE A O 1
ATOM 1244 N N . LEU A 1 150 ? -10.568 6.225 -9.744 1.00 94.94 150 LEU A N 1
ATOM 1245 C CA . LEU A 1 150 ? -11.187 6.781 -8.533 1.00 94.94 150 LEU A CA 1
ATOM 1246 C C . LEU A 1 150 ? -12.531 7.481 -8.795 1.00 94.94 150 LEU A C 1
ATOM 1248 O O . LEU A 1 150 ? -13.435 7.391 -7.965 1.00 94.94 150 LEU A O 1
ATOM 1252 N N . LYS A 1 151 ? -12.701 8.152 -9.943 1.00 96.25 151 LYS A N 1
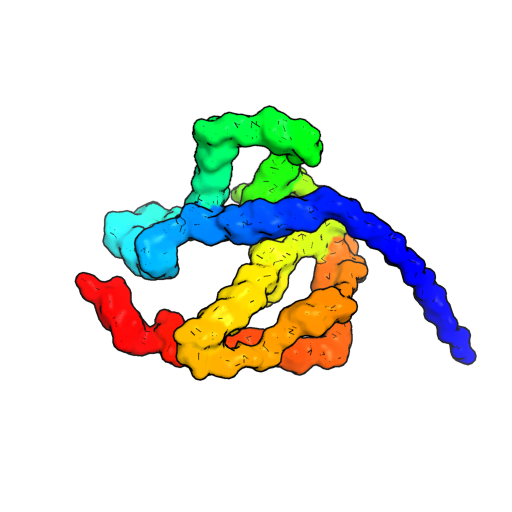ATOM 1253 C CA . LYS A 1 151 ? -13.975 8.806 -10.311 1.00 96.25 151 LYS A CA 1
ATOM 1254 C C . LYS A 1 151 ? -15.096 7.792 -10.556 1.00 96.25 151 LYS A C 1
ATOM 1256 O O . LYS A 1 151 ? -16.263 8.060 -10.243 1.00 96.25 151 LYS A O 1
ATOM 1261 N N . PHE A 1 152 ? -14.755 6.638 -11.124 1.00 96.38 152 PHE A N 1
ATOM 1262 C CA . PHE A 1 152 ? -15.717 5.610 -11.521 1.00 96.38 152 PHE A CA 1
ATOM 1263 C C . PHE A 1 152 ? -15.887 4.478 -10.504 1.00 96.38 152 PHE A C 1
ATOM 1265 O O . PHE A 1 152 ? -16.881 3.756 -10.588 1.00 96.38 152 PHE A O 1
ATOM 1272 N N . ALA A 1 153 ? -14.986 4.356 -9.529 1.00 96.75 153 ALA A N 1
ATOM 1273 C CA . ALA A 1 153 ? -15.089 3.385 -8.450 1.00 96.75 153 ALA A CA 1
ATOM 1274 C C . ALA A 1 153 ? -16.379 3.585 -7.637 1.00 96.75 153 ALA A C 1
ATOM 1276 O O . ALA A 1 153 ? -16.775 4.710 -7.309 1.00 96.75 153 ALA A O 1
ATOM 1277 N N . ARG A 1 154 ? -17.057 2.486 -7.310 1.00 97.88 154 ARG A N 1
ATOM 1278 C CA . ARG A 1 154 ? -18.248 2.466 -6.448 1.00 97.88 154 ARG A CA 1
ATOM 1279 C C . ARG A 1 154 ? -18.138 1.332 -5.445 1.00 97.88 154 ARG A C 1
ATOM 1281 O O . ARG A 1 154 ? -17.483 0.336 -5.716 1.00 97.88 154 ARG A O 1
ATOM 1288 N N . VAL A 1 155 ? -18.796 1.480 -4.300 1.00 97.88 155 VAL A N 1
ATOM 1289 C CA . VAL A 1 155 ? -18.971 0.371 -3.360 1.00 97.88 155 VAL A CA 1
ATOM 1290 C C . VAL A 1 155 ? -20.273 -0.338 -3.709 1.00 97.88 155 VAL A C 1
ATOM 1292 O O . VAL A 1 155 ? -21.323 0.303 -3.765 1.00 97.88 155 VAL A O 1
ATOM 1295 N N . CYS A 1 156 ? -20.206 -1.641 -3.959 1.00 97.25 156 CYS A N 1
ATOM 1296 C CA . CYS A 1 156 ? -21.372 -2.468 -4.263 1.00 97.25 156 CYS A CA 1
ATOM 1297 C C . CYS A 1 156 ? -21.417 -3.679 -3.334 1.00 97.25 156 CYS A C 1
ATOM 1299 O O . CYS A 1 156 ? -20.382 -4.147 -2.861 1.00 97.25 156 CYS A O 1
ATOM 1301 N N . GLU A 1 157 ? -22.619 -4.192 -3.088 1.00 96.75 157 GLU A N 1
ATOM 1302 C CA . GLU A 1 157 ? -22.802 -5.454 -2.379 1.00 96.75 157 GLU A CA 1
ATOM 1303 C C . GLU A 1 157 ? -22.687 -6.624 -3.361 1.00 96.75 157 GLU A C 1
ATOM 1305 O O . GLU A 1 157 ? -23.405 -6.684 -4.358 1.00 96.75 157 GLU A O 1
ATOM 1310 N N . VAL A 1 158 ? -21.760 -7.542 -3.091 1.00 94.06 158 VAL A N 1
ATOM 1311 C CA . VAL A 1 158 ? -21.506 -8.744 -3.887 1.00 94.06 158 VAL A CA 1
ATOM 1312 C C . VAL A 1 158 ? -21.355 -9.917 -2.925 1.00 94.06 158 VAL A C 1
ATOM 1314 O O . VAL A 1 158 ? -20.473 -9.907 -2.068 1.00 94.06 158 VAL A O 1
ATOM 1317 N N . ASN A 1 159 ? -22.220 -10.928 -3.051 1.00 92.19 159 ASN A N 1
ATOM 1318 C CA . ASN A 1 159 ? -22.243 -12.111 -2.179 1.00 92.19 159 ASN A CA 1
ATOM 1319 C C . ASN A 1 159 ? -22.284 -11.761 -0.674 1.00 92.19 159 ASN A C 1
ATOM 1321 O O . ASN A 1 159 ? -21.560 -12.354 0.123 1.00 92.19 159 ASN A O 1
ATOM 1325 N N . GLY A 1 160 ? -23.087 -10.760 -0.296 1.00 89.62 160 GLY A N 1
ATOM 1326 C CA . GLY A 1 160 ? -23.238 -10.307 1.093 1.00 89.62 160 GLY A CA 1
ATOM 1327 C C . GLY A 1 160 ? -22.089 -9.447 1.634 1.00 89.62 160 GLY A C 1
ATOM 1328 O O . GLY A 1 160 ? -22.112 -9.082 2.805 1.00 89.62 160 GLY A O 1
ATOM 1329 N N . LYS A 1 161 ? -21.092 -9.091 0.809 1.00 91.50 161 LYS A N 1
ATOM 1330 C CA . LYS A 1 161 ? -19.962 -8.229 1.195 1.00 91.50 161 LYS A CA 1
ATOM 1331 C C . LYS A 1 161 ? -19.959 -6.931 0.407 1.00 91.50 161 LYS A C 1
ATOM 1333 O O . LYS A 1 161 ? -20.200 -6.934 -0.798 1.00 91.50 161 LYS A O 1
ATOM 1338 N N . ARG A 1 162 ? -19.624 -5.816 1.062 1.00 96.12 162 ARG A N 1
ATOM 1339 C CA . ARG A 1 162 ? -19.426 -4.532 0.377 1.00 96.12 162 ARG A CA 1
ATOM 1340 C C . ARG A 1 162 ? -17.999 -4.435 -0.142 1.00 96.12 162 ARG A C 1
ATOM 1342 O O . ARG A 1 162 ? -17.063 -4.417 0.654 1.00 96.12 162 ARG A O 1
ATOM 1349 N N . ILE A 1 163 ? -17.836 -4.356 -1.458 1.00 96.88 163 ILE A N 1
ATOM 1350 C CA . ILE A 1 163 ? -16.529 -4.335 -2.128 1.00 96.88 163 ILE A CA 1
ATOM 1351 C C . ILE A 1 163 ? -16.395 -3.132 -3.060 1.00 96.88 163 ILE A C 1
ATOM 1353 O O . ILE A 1 163 ? -17.402 -2.544 -3.463 1.00 96.88 163 ILE A O 1
ATOM 1357 N N . ILE A 1 164 ? -15.162 -2.772 -3.425 1.00 97.75 164 ILE A N 1
ATOM 1358 C CA . ILE A 1 164 ? -14.903 -1.765 -4.457 1.00 97.75 164 ILE A CA 1
ATOM 1359 C C . ILE A 1 164 ? -15.100 -2.405 -5.836 1.00 97.75 164 ILE A C 1
ATOM 1361 O O . ILE A 1 164 ? -14.434 -3.376 -6.198 1.00 97.75 164 ILE A O 1
ATOM 1365 N N . CYS A 1 165 ? -16.002 -1.823 -6.621 1.00 97.38 165 CYS A N 1
ATOM 1366 C CA . CYS A 1 165 ? -16.300 -2.199 -7.995 1.00 97.38 165 CYS A CA 1
ATOM 1367 C C . CYS A 1 165 ? -15.843 -1.108 -8.963 1.00 97.38 165 CYS A C 1
ATOM 1369 O O . CYS A 1 165 ? -16.105 0.083 -8.766 1.00 97.38 165 CYS A O 1
ATOM 1371 N N . ALA A 1 166 ? -15.202 -1.540 -10.045 1.00 96.06 166 ALA A N 1
ATOM 1372 C CA . ALA A 1 166 ? -14.911 -0.695 -11.191 1.00 96.06 166 ALA A CA 1
ATOM 1373 C C . ALA A 1 166 ? -16.140 -0.595 -12.104 1.00 96.06 166 ALA A C 1
ATOM 1375 O O . ALA A 1 166 ? -16.960 -1.513 -12.180 1.00 96.06 166 ALA A O 1
ATOM 1376 N N . ARG A 1 167 ? -16.260 0.518 -12.826 1.00 97.25 167 ARG A N 1
ATOM 1377 C CA . ARG A 1 167 ? -17.274 0.671 -13.871 1.00 97.25 167 ARG A CA 1
ATOM 1378 C C . ARG A 1 167 ? -16.909 -0.215 -15.069 1.00 97.25 167 ARG A C 1
ATOM 1380 O O . ARG A 1 167 ? -15.750 -0.260 -15.457 1.00 97.25 167 ARG A O 1
ATOM 1387 N N . ASP A 1 168 ? -17.906 -0.859 -15.672 1.00 96.75 168 ASP A N 1
ATOM 1388 C CA . ASP A 1 168 ? -17.784 -1.736 -16.852 1.00 96.75 168 ASP A CA 1
ATOM 1389 C C . ASP A 1 168 ? -16.807 -1.233 -17.936 1.00 96.75 168 ASP A C 1
ATOM 1391 O O . ASP A 1 168 ? -15.912 -1.960 -18.363 1.00 96.75 168 ASP A O 1
ATOM 1395 N N . LYS A 1 169 ? -16.930 0.032 -18.339 1.00 96.44 169 LYS A N 1
ATOM 1396 C CA . LYS A 1 169 ? -16.100 0.659 -19.379 1.00 96.44 169 LYS A CA 1
ATOM 1397 C C . LYS A 1 169 ? -14.624 0.864 -19.003 1.00 96.44 169 LYS A C 1
ATOM 1399 O O . LYS A 1 169 ? -13.831 1.180 -19.880 1.00 96.44 169 LYS A O 1
ATOM 1404 N N . GLU A 1 170 ? -14.259 0.710 -17.731 1.00 95.69 170 GLU A N 1
ATOM 1405 C CA . GLU A 1 170 ? -12.880 0.853 -17.231 1.00 95.69 170 GLU A CA 1
ATOM 1406 C C . GLU A 1 170 ? -12.098 -0.467 -17.321 1.00 95.69 170 GLU A C 1
ATOM 1408 O O . GLU A 1 170 ? -10.947 -0.540 -16.901 1.00 95.69 170 GLU A O 1
ATOM 1413 N N . VAL A 1 171 ? -12.703 -1.535 -17.859 1.00 95.31 171 VAL A N 1
ATOM 1414 C CA . VAL A 1 171 ? -12.054 -2.848 -17.976 1.00 95.31 171 VAL A CA 1
ATOM 1415 C C . VAL A 1 171 ? -10.722 -2.776 -18.727 1.00 95.31 171 VAL A C 1
ATOM 1417 O O . VAL A 1 171 ? -9.764 -3.431 -18.327 1.00 95.31 171 VAL A O 1
ATOM 1420 N N . HIS A 1 172 ? -10.628 -1.954 -19.776 1.00 94.56 172 HIS A N 1
ATOM 1421 C CA . HIS A 1 172 ? -9.387 -1.799 -20.534 1.00 94.56 172 HIS A CA 1
ATOM 1422 C C . HIS A 1 172 ? -8.303 -1.081 -19.720 1.00 94.56 172 HIS A C 1
ATOM 1424 O O . HIS A 1 172 ? -7.166 -1.541 -19.698 1.00 94.56 172 HIS A O 1
ATOM 1430 N N . ASP A 1 173 ? -8.671 -0.040 -18.968 1.00 94.00 173 ASP A N 1
ATOM 1431 C CA . ASP A 1 173 ? -7.744 0.680 -18.085 1.00 94.00 173 ASP A CA 1
ATOM 1432 C C . ASP A 1 173 ? -7.184 -0.248 -16.988 1.00 94.00 173 ASP A C 1
ATOM 1434 O O . ASP A 1 173 ? -6.010 -0.167 -16.625 1.00 94.00 173 ASP A O 1
ATOM 1438 N N . LEU A 1 174 ? -7.989 -1.204 -16.504 1.00 94.75 174 LEU A N 1
ATOM 1439 C CA . LEU A 1 174 ? -7.519 -2.242 -15.583 1.00 94.75 174 LEU A CA 1
ATOM 1440 C C . LEU A 1 174 ? -6.501 -3.193 -16.227 1.00 94.75 174 LEU A C 1
ATOM 1442 O O . LEU A 1 174 ? -5.503 -3.534 -15.591 1.00 94.75 174 LEU A O 1
ATOM 1446 N N . TYR A 1 175 ? -6.717 -3.612 -17.477 1.00 95.06 175 TYR A N 1
ATOM 1447 C CA . TYR A 1 175 ? -5.725 -4.403 -18.214 1.00 95.06 175 TYR A CA 1
ATOM 1448 C C . TYR A 1 175 ? -4.417 -3.626 -18.409 1.00 95.06 175 TYR A C 1
ATOM 1450 O O . TYR A 1 175 ? -3.340 -4.178 -18.172 1.00 95.06 175 TYR A O 1
ATOM 1458 N N . GLU A 1 176 ? -4.503 -2.346 -18.771 1.00 93.94 176 GLU A N 1
ATOM 1459 C CA . GLU A 1 176 ? -3.346 -1.458 -18.930 1.00 93.94 176 GLU A CA 1
ATOM 1460 C C . GLU A 1 176 ? -2.555 -1.282 -17.629 1.00 93.94 176 GLU A C 1
ATOM 1462 O O . GLU A 1 176 ? -1.322 -1.272 -17.644 1.00 93.94 176 GLU A O 1
ATOM 1467 N N . MET A 1 177 ? -3.232 -1.236 -16.481 1.00 94.62 177 MET A N 1
ATOM 1468 C CA . MET A 1 177 ? -2.575 -1.211 -15.174 1.00 94.62 177 MET A CA 1
ATOM 1469 C C . MET A 1 177 ? -1.710 -2.466 -14.945 1.00 94.62 177 MET A C 1
ATOM 1471 O O . MET A 1 177 ? -0.539 -2.361 -14.566 1.00 94.62 177 MET A O 1
ATOM 1475 N N . PHE A 1 178 ? -2.235 -3.665 -15.223 1.00 95.62 178 PHE A N 1
ATOM 1476 C CA . PHE A 1 178 ? -1.448 -4.901 -15.110 1.00 95.62 178 PHE A CA 1
ATOM 1477 C C . PHE A 1 178 ? -0.336 -4.989 -16.164 1.00 95.62 178 PHE A C 1
ATOM 1479 O O . PHE A 1 178 ? 0.752 -5.499 -15.875 1.00 95.62 178 PHE A O 1
ATOM 1486 N N . HIS A 1 179 ? -0.567 -4.458 -17.366 1.00 95.12 179 HIS A N 1
ATOM 1487 C CA . HIS A 1 179 ? 0.457 -4.364 -18.403 1.00 95.12 179 HIS A CA 1
ATOM 1488 C C . HIS A 1 179 ? 1.605 -3.421 -18.002 1.00 95.12 179 HIS A C 1
ATOM 1490 O O . HIS A 1 179 ? 2.780 -3.760 -18.180 1.00 95.12 179 HIS A O 1
ATOM 1496 N N . THR A 1 180 ? 1.281 -2.275 -17.397 1.00 94.81 180 THR A N 1
ATOM 1497 C CA . THR A 1 180 ? 2.253 -1.326 -16.835 1.00 94.81 180 THR A CA 1
ATOM 1498 C C . THR A 1 180 ? 3.102 -2.006 -15.768 1.00 94.81 180 THR A C 1
ATOM 1500 O O . THR A 1 180 ? 4.332 -1.978 -15.855 1.00 94.81 180 THR A O 1
ATOM 1503 N N . ARG A 1 181 ? 2.466 -2.721 -14.828 1.00 95.56 181 ARG A N 1
ATOM 1504 C CA . ARG A 1 181 ? 3.173 -3.512 -13.811 1.00 95.56 181 ARG A CA 1
ATOM 1505 C C . ARG A 1 181 ? 4.170 -4.480 -14.438 1.00 95.56 181 ARG A C 1
ATOM 1507 O O . ARG A 1 181 ? 5.343 -4.494 -14.072 1.00 95.56 181 ARG A O 1
ATOM 1514 N N . HIS A 1 182 ? 3.716 -5.288 -15.394 1.00 95.88 182 HIS A N 1
ATOM 1515 C CA . HIS A 1 182 ? 4.578 -6.239 -16.091 1.00 95.88 182 HIS A CA 1
ATOM 1516 C C . HIS A 1 182 ? 5.759 -5.540 -16.788 1.00 95.88 182 HIS A C 1
ATOM 1518 O O . HIS A 1 182 ? 6.891 -6.023 -16.730 1.00 95.88 182 HIS A O 1
ATOM 1524 N N . THR A 1 183 ? 5.520 -4.383 -17.408 1.00 95.69 183 THR A N 1
ATOM 1525 C CA . THR A 1 183 ? 6.560 -3.592 -18.077 1.00 95.69 183 THR A CA 1
ATOM 1526 C C . THR A 1 183 ? 7.622 -3.096 -17.099 1.00 95.69 183 THR A C 1
ATOM 1528 O O . THR A 1 183 ? 8.810 -3.264 -17.379 1.00 95.69 183 THR A O 1
ATOM 1531 N N . LEU A 1 184 ? 7.219 -2.550 -15.948 1.00 96.06 184 LEU A N 1
ATOM 1532 C CA . LEU A 1 184 ? 8.138 -2.098 -14.898 1.00 96.06 184 LEU A CA 1
ATOM 1533 C C . LEU A 1 184 ? 8.962 -3.260 -14.329 1.00 96.06 184 LEU A C 1
ATOM 1535 O O . LEU A 1 184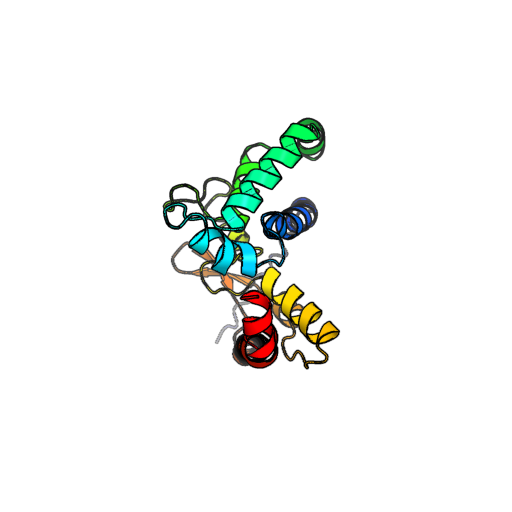 ? 10.190 -3.173 -14.273 1.00 96.06 184 LEU A O 1
ATOM 1539 N N . HIS A 1 185 ? 8.321 -4.393 -14.023 1.00 95.88 185 HIS A N 1
ATOM 1540 C CA . HIS A 1 185 ? 9.032 -5.591 -13.569 1.00 95.88 185 HIS A CA 1
ATOM 1541 C C . HIS A 1 185 ? 10.073 -6.056 -14.586 1.00 95.88 185 HIS A C 1
ATOM 1543 O O . HIS A 1 185 ? 11.232 -6.252 -14.232 1.00 95.88 185 HIS A O 1
ATOM 1549 N N . ARG A 1 186 ? 9.688 -6.195 -15.857 1.00 96.12 186 ARG A N 1
ATOM 1550 C CA . ARG A 1 186 ? 10.575 -6.730 -16.893 1.00 96.12 186 ARG A CA 1
ATOM 1551 C C . ARG A 1 186 ? 11.727 -5.785 -17.237 1.00 96.12 186 ARG A C 1
ATOM 1553 O O . ARG A 1 186 ? 12.827 -6.253 -17.520 1.00 96.12 186 ARG A O 1
ATOM 1560 N N . ARG A 1 187 ? 11.470 -4.477 -17.302 1.00 95.81 187 ARG A N 1
ATOM 1561 C CA . ARG A 1 187 ? 12.458 -3.496 -17.780 1.00 95.81 187 ARG A CA 1
ATOM 1562 C C . ARG A 1 187 ? 13.342 -2.938 -16.671 1.00 95.81 187 ARG A C 1
ATOM 1564 O O . ARG A 1 187 ? 14.463 -2.549 -16.977 1.00 95.81 187 ARG A O 1
ATOM 1571 N N . ALA A 1 188 ? 12.861 -2.914 -15.428 1.00 95.50 188 ALA A N 1
ATOM 1572 C CA . ALA A 1 188 ? 13.566 -2.302 -14.307 1.00 95.50 188 ALA A CA 1
ATOM 1573 C C . ALA A 1 188 ? 13.792 -3.284 -13.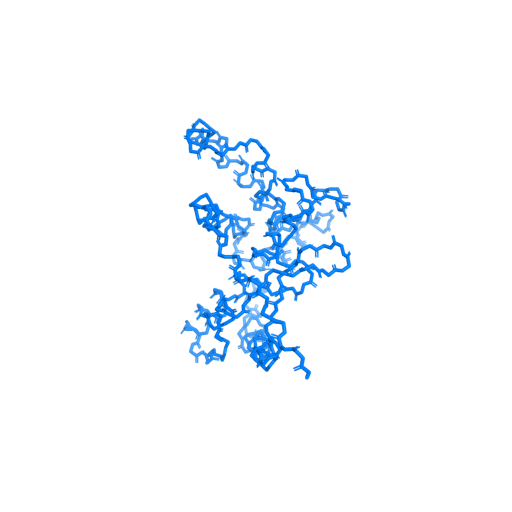152 1.00 95.50 188 ALA A C 1
ATOM 1575 O O . ALA A 1 188 ? 14.927 -3.697 -12.927 1.00 95.50 188 ALA A O 1
ATOM 1576 N N . TYR A 1 189 ? 12.736 -3.713 -12.451 1.00 94.25 189 TYR A N 1
ATOM 1577 C CA . TYR A 1 189 ? 12.893 -4.433 -11.174 1.00 94.25 189 TYR A CA 1
ATOM 1578 C C . TYR A 1 189 ? 13.579 -5.800 -11.311 1.00 94.25 189 TYR A C 1
ATOM 1580 O O . TYR A 1 189 ? 14.239 -6.273 -10.392 1.00 94.25 189 TYR A O 1
ATOM 1588 N N . GLN A 1 190 ? 13.413 -6.461 -12.457 1.00 94.62 190 GLN A N 1
ATOM 1589 C CA . GLN A 1 190 ? 14.053 -7.737 -12.791 1.00 94.62 190 GLN A CA 1
ATOM 1590 C C . GLN A 1 190 ? 15.118 -7.576 -13.877 1.00 94.62 190 GLN A C 1
ATOM 1592 O O . GLN A 1 190 ? 15.488 -8.547 -14.540 1.00 94.62 190 GLN A O 1
ATOM 1597 N N . HIS A 1 191 ? 15.618 -6.355 -14.086 1.00 96.25 191 HIS A N 1
ATOM 1598 C CA . HIS A 1 191 ? 16.694 -6.137 -15.035 1.00 96.25 191 HIS A CA 1
ATOM 1599 C C . HIS A 1 191 ? 17.931 -6.941 -14.611 1.00 96.25 191 HIS A C 1
ATOM 1601 O O . HIS A 1 191 ? 18.367 -6.889 -13.462 1.00 96.25 191 HIS A O 1
ATOM 1607 N N . ARG A 1 192 ? 18.518 -7.683 -15.557 1.00 96.25 192 ARG A N 1
ATOM 1608 C CA . ARG A 1 192 ? 19.608 -8.637 -15.283 1.00 96.25 192 ARG A CA 1
ATOM 1609 C C . ARG A 1 192 ? 20.797 -8.016 -14.545 1.00 96.25 192 ARG A C 1
ATOM 1611 O O . ARG A 1 192 ? 21.370 -8.658 -13.681 1.00 96.25 192 ARG A O 1
ATOM 1618 N N . VAL A 1 193 ? 21.154 -6.771 -14.874 1.00 96.06 193 VAL A N 1
ATOM 1619 C CA . VAL A 1 193 ? 22.283 -6.078 -14.230 1.00 96.06 193 VAL A CA 1
ATOM 1620 C C . VAL A 1 193 ? 21.921 -5.678 -12.805 1.00 96.06 193 VAL A C 1
ATOM 1622 O O . VAL A 1 193 ? 22.747 -5.837 -11.919 1.00 96.06 193 VAL A O 1
ATOM 1625 N N . THR A 1 194 ? 20.679 -5.245 -12.569 1.00 93.25 194 THR A N 1
ATOM 1626 C CA . THR A 1 194 ? 20.176 -4.975 -11.217 1.00 93.25 194 THR A CA 1
ATOM 1627 C C . THR A 1 194 ? 20.265 -6.240 -10.376 1.00 93.25 194 THR A C 1
ATOM 1629 O O . THR A 1 194 ? 20.876 -6.209 -9.322 1.00 93.25 194 THR A O 1
ATOM 1632 N N . LYS A 1 195 ? 19.785 -7.382 -10.888 1.00 93.25 195 LYS A N 1
ATOM 1633 C CA . LYS A 1 195 ? 19.866 -8.667 -10.174 1.00 93.25 195 LYS A CA 1
ATOM 1634 C C . LYS A 1 195 ? 21.291 -9.120 -9.869 1.00 93.25 195 LYS A C 1
ATOM 1636 O O . LYS A 1 195 ? 21.516 -9.687 -8.812 1.00 93.25 195 LYS A O 1
ATOM 1641 N N . ILE A 1 196 ? 22.248 -8.844 -10.753 1.00 95.81 196 ILE A N 1
ATOM 1642 C CA . ILE A 1 196 ? 23.663 -9.115 -10.468 1.00 95.81 196 ILE A CA 1
ATOM 1643 C C . ILE A 1 196 ? 24.169 -8.203 -9.346 1.00 95.81 196 ILE A C 1
ATOM 1645 O O . ILE A 1 196 ? 24.808 -8.698 -8.432 1.00 95.81 196 ILE A O 1
ATOM 1649 N N . ILE A 1 197 ? 23.861 -6.902 -9.385 1.00 94.88 197 ILE A N 1
ATOM 1650 C CA . ILE A 1 197 ? 24.258 -5.953 -8.332 1.00 94.88 197 ILE A CA 1
ATOM 1651 C C . ILE A 1 197 ? 23.636 -6.329 -6.981 1.00 94.88 197 ILE A C 1
ATOM 1653 O O . ILE A 1 197 ? 24.299 -6.207 -5.964 1.00 94.88 197 ILE A O 1
ATOM 1657 N N . GLU A 1 198 ? 22.389 -6.801 -6.963 1.00 92.00 198 GLU A N 1
ATOM 1658 C CA . GLU A 1 198 ? 21.715 -7.249 -5.737 1.00 92.00 198 GLU A CA 1
ATOM 1659 C C . GLU A 1 198 ? 22.348 -8.519 -5.122 1.00 92.00 198 GLU A C 1
ATOM 1661 O O . GLU A 1 198 ? 22.170 -8.764 -3.932 1.00 92.00 198 GLU A O 1
ATOM 1666 N N . GLU A 1 199 ? 23.070 -9.329 -5.909 1.00 91.38 199 GLU A N 1
ATOM 1667 C CA . GLU A 1 199 ? 23.800 -10.525 -5.443 1.00 91.38 199 GLU A CA 1
ATOM 1668 C C . GLU A 1 199 ? 25.243 -10.238 -4.989 1.00 91.38 199 GLU A C 1
ATOM 1670 O O . GLU A 1 199 ? 25.850 -11.100 -4.345 1.00 91.38 199 GLU A O 1
ATOM 1675 N N . MET A 1 200 ? 25.809 -9.085 -5.370 1.00 90.44 200 MET A N 1
ATOM 1676 C CA . MET A 1 200 ? 27.184 -8.680 -5.034 1.00 90.44 200 MET A CA 1
ATOM 1677 C C . MET A 1 200 ? 27.305 -8.233 -3.578 1.00 90.44 200 MET A C 1
ATOM 1679 O O . MET A 1 200 ? 28.313 -8.633 -2.951 1.00 90.44 200 MET A O 1
#

Organism: Silurus asotus (NCBI:txid30991)

Sequence (200 aa):
MDRGKHPHTDVPYPTRAKTFKKETTDGDEQGHGPFSHLFDGMFIPRIRPDYKWKHEDASVKMFEHLVEKNNLQPVMEKYGVIKKDLIFITEQIAGPKDKQQYKGRPEDQSFLYEIVANKRTGIDVDKWDYFARDSYHLGIRNSSDHLRFLKFARVCEVNGKRIICARDKEVHDLYEMFHTRHTLHRRAYQHRVTKIIEEM

pLDDT: mean 85.76, std 18.96, range [29.58, 97.88]

Radius of gyration: 19.52 Å; chains: 1; bounding box: 68×35×44 Å

Foldseek 3Di:
DDDDDDDPPPDPDPPVVVVLLVVLLVLLQQLADPPRCLVQVPVCCVVPVVDNDDSLVSSLVVVVVVCVVVVCVVVCVVVPNDPLNNQVSSCLRNNHPVNPDRRSDDQQVVQSSCERQRPPPRDYPNLVVCLVVVCVVVVHDQPADVVVQVVQWDFDQDPNGTHIDGDPVCVVSVVSSVVSVVCCCVPPVVPPVVVVVSVD